Protein AF-A0A6J8D9L7-F1 (afdb_monomer_lite)

pLDDT: mean 70.31, std 19.73, range [33.69, 96.62]

Radius of gyration: 29.44 Å; chains: 1; bounding box: 70×45×78 Å

Sequence (178 aa):
MVKKNAKYHNLCRIKFYNTKLKRAQKRHMSPMPSGSSSEFSYSKTTFSGSLVSEDIDDSIPSPLLQLVKMIEHGPDIKSQLENVSTKSDLALAQLLMFNYHQNTQKVPVQHRHSADRETLFCVYLGLLLFAKTRKRQLINALFQHGLCISYDQVLEISTQLGEAVVERYLNEGVICPP

Organism: Mytilus coruscus (NCBI:txid42192)

Secondary structure (DSSP, 8-state):
---------THHHHHHHHHHHHHHHGGG-PPP--------PPP-----S---SS--GGGS-HHHHHHHHHHHS-S-HHHHHH----HHHHHHHHHHHHH------------SS-TTS--HHHHHHHHHHHHHH--HHHHHHHHHTTSS--HHHHHHHHHHHHHHHHHHHHHHT-PPP-

Structure (mmCIF, N/CA/C/O backbone):
data_AF-A0A6J8D9L7-F1
#
_entry.id   AF-A0A6J8D9L7-F1
#
loop_
_atom_site.group_PDB
_atom_site.id
_atom_site.type_symbol
_atom_site.label_atom_id
_atom_site.label_alt_id
_atom_site.label_comp_id
_atom_site.label_asym_id
_atom_site.label_entity_id
_atom_site.label_seq_id
_atom_site.pdbx_PDB_ins_code
_atom_site.Cartn_x
_atom_site.Cartn_y
_atom_site.Cartn_z
_atom_site.occupancy
_atom_site.B_iso_or_equiv
_atom_site.auth_seq_id
_atom_site.auth_comp_id
_atom_site.auth_asym_id
_atom_site.auth_atom_id
_atom_site.pdbx_PDB_model_num
ATOM 1 N N . MET A 1 1 ? -26.748 18.668 39.607 1.00 34.75 1 MET A N 1
ATOM 2 C CA . MET A 1 1 ? -25.928 19.461 38.659 1.00 34.75 1 MET A CA 1
ATOM 3 C C . MET A 1 1 ? -24.494 18.934 38.687 1.00 34.75 1 MET A C 1
ATOM 5 O O . MET A 1 1 ? -23.769 19.238 39.624 1.00 34.75 1 MET A O 1
ATOM 9 N N . VAL A 1 2 ? -24.094 18.087 37.732 1.00 37.31 2 VAL A N 1
ATOM 10 C CA . VAL A 1 2 ? -22.732 17.514 37.680 1.00 37.31 2 VAL A CA 1
ATOM 11 C C . VAL A 1 2 ? -21.845 18.435 36.836 1.00 37.31 2 VAL A C 1
ATOM 13 O O . VAL A 1 2 ? -22.108 18.628 35.650 1.00 37.31 2 VAL A O 1
ATOM 16 N N . LYS A 1 3 ? -20.820 19.040 37.450 1.00 41.31 3 LYS A N 1
ATOM 17 C CA . LYS A 1 3 ? -19.828 19.887 36.766 1.00 41.31 3 LYS A CA 1
ATOM 18 C C . LYS A 1 3 ? -19.013 19.028 35.787 1.00 41.31 3 LYS A C 1
ATOM 20 O O . LYS A 1 3 ? -18.208 18.205 36.209 1.00 41.31 3 LYS A O 1
ATOM 25 N N . LYS A 1 4 ? -19.229 19.212 34.481 1.00 47.44 4 LYS A N 1
ATOM 26 C CA . LYS A 1 4 ? -18.485 18.535 33.407 1.00 47.44 4 LYS A CA 1
ATOM 27 C C . LYS A 1 4 ? -17.156 19.252 33.149 1.00 47.44 4 LYS A C 1
ATOM 29 O O . LYS A 1 4 ? -17.117 20.203 32.380 1.00 47.44 4 LYS A O 1
ATOM 34 N N . ASN A 1 5 ? -16.072 18.770 33.753 1.00 44.09 5 ASN A N 1
ATOM 35 C CA . ASN A 1 5 ? -14.711 19.144 33.358 1.00 44.09 5 ASN A CA 1
ATOM 36 C C . ASN A 1 5 ? -14.090 17.999 32.544 1.00 44.09 5 ASN A C 1
ATOM 38 O O . ASN A 1 5 ? -13.376 17.163 33.093 1.00 44.09 5 ASN A O 1
ATOM 42 N N . ALA A 1 6 ? -14.379 17.944 31.242 1.00 54.66 6 ALA A N 1
ATOM 43 C CA . ALA A 1 6 ? -13.676 17.041 30.331 1.00 54.66 6 ALA A CA 1
ATOM 44 C C . ALA A 1 6 ? -12.230 17.536 30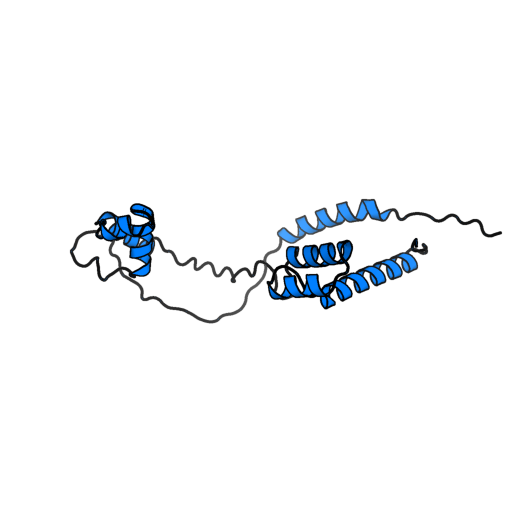.139 1.00 54.66 6 ALA A C 1
ATOM 46 O O . ALA A 1 6 ? -12.011 18.705 29.821 1.00 54.66 6 ALA A O 1
ATOM 47 N N . LYS A 1 7 ? -11.240 16.662 30.362 1.00 54.81 7 LYS A N 1
ATOM 48 C CA . LYS A 1 7 ? -9.808 16.959 30.190 1.00 54.81 7 LYS A CA 1
ATOM 49 C C . LYS A 1 7 ? -9.254 16.195 28.984 1.00 54.81 7 LYS A C 1
ATOM 51 O O . LYS A 1 7 ? -9.481 14.997 28.859 1.00 54.81 7 LYS A O 1
ATOM 56 N N . TYR A 1 8 ? -8.510 16.889 28.121 1.00 50.91 8 TYR A N 1
ATOM 57 C CA . TYR A 1 8 ? -7.813 16.301 26.970 1.00 50.91 8 TYR A CA 1
ATOM 58 C C . TYR A 1 8 ? -6.498 15.624 27.377 1.00 50.91 8 TYR A C 1
ATOM 60 O O . TYR A 1 8 ? -5.874 15.985 28.375 1.00 50.91 8 TYR A O 1
ATOM 68 N N . HIS A 1 9 ? -6.065 14.643 26.583 1.00 49.50 9 HIS A N 1
ATOM 69 C CA . HIS A 1 9 ? -4.982 13.740 26.956 1.00 49.50 9 HIS A CA 1
ATOM 70 C C . HIS A 1 9 ? -3.566 14.265 26.627 1.00 49.50 9 HIS A C 1
ATOM 72 O O . HIS A 1 9 ? -3.227 14.498 25.466 1.00 49.50 9 HIS A O 1
ATOM 78 N N . ASN A 1 10 ? -2.676 14.333 27.627 1.00 53.91 10 ASN A N 1
ATOM 79 C CA . ASN A 1 10 ? -1.291 14.834 27.499 1.00 53.91 10 ASN A CA 1
ATOM 80 C C . ASN A 1 10 ? -0.367 13.985 26.583 1.00 53.91 10 ASN A C 1
ATOM 82 O O . ASN A 1 10 ? 0.662 14.466 26.102 1.00 53.91 10 ASN A O 1
ATOM 86 N N . LEU A 1 11 ? -0.714 12.720 26.303 1.00 52.22 11 LEU A N 1
ATOM 87 C CA . LEU A 1 11 ? 0.117 11.798 25.496 1.00 52.22 11 LEU A CA 1
ATOM 88 C C . LEU A 1 11 ? 0.182 12.106 23.992 1.00 52.22 11 LEU A C 1
ATOM 90 O O . LEU A 1 11 ? 1.058 11.545 23.328 1.00 52.22 11 LEU A O 1
ATOM 94 N N . CYS A 1 12 ? -0.666 12.987 23.447 1.00 55.78 12 CYS A N 1
ATOM 95 C CA . CYS A 1 12 ? -0.596 13.339 22.020 1.00 55.78 12 CYS A CA 1
ATOM 96 C C . CYS A 1 12 ? 0.758 13.971 21.640 1.00 55.78 12 CYS A C 1
ATOM 98 O O . CYS A 1 12 ? 1.227 13.796 20.520 1.00 55.78 12 CYS A O 1
ATOM 100 N N . ARG A 1 13 ? 1.445 14.618 22.592 1.00 47.12 13 ARG A N 1
ATOM 101 C CA . ARG A 1 13 ? 2.770 15.225 22.384 1.00 47.12 13 ARG A CA 1
ATOM 102 C C . ARG A 1 13 ? 3.941 14.290 22.731 1.00 47.12 13 ARG A C 1
ATOM 104 O O . ARG A 1 13 ? 4.985 14.344 22.091 1.00 47.12 13 ARG A O 1
ATOM 111 N N . ILE A 1 14 ? 3.772 13.408 23.719 1.00 51.31 14 ILE A N 1
ATOM 112 C CA . ILE A 1 14 ? 4.864 12.605 24.309 1.00 51.31 14 ILE A CA 1
ATOM 113 C C . ILE A 1 14 ? 5.141 11.312 23.512 1.00 51.31 14 ILE A C 1
ATOM 115 O O . ILE A 1 14 ? 6.295 10.891 23.386 1.00 51.31 14 ILE A O 1
ATOM 119 N N . LYS A 1 15 ? 4.119 10.690 22.899 1.00 52.50 15 LYS A N 1
ATOM 120 C CA . LYS A 1 15 ? 4.289 9.425 22.146 1.00 52.50 15 LYS A CA 1
ATOM 121 C C . LYS A 1 15 ? 5.164 9.563 20.888 1.00 52.50 15 LYS A C 1
ATOM 123 O O . LYS A 1 15 ? 5.866 8.615 20.527 1.00 52.50 15 LYS A O 1
ATOM 128 N N . PHE A 1 16 ? 5.177 10.734 20.247 1.00 51.69 16 PHE A N 1
ATOM 129 C CA . PHE A 1 16 ? 5.998 10.990 19.056 1.00 51.69 16 PHE A CA 1
ATOM 130 C C . PHE A 1 16 ? 7.506 10.982 19.365 1.00 51.69 16 PHE A C 1
ATOM 132 O O . PHE A 1 16 ? 8.304 10.461 18.588 1.00 51.69 16 PHE A O 1
ATOM 139 N N . TYR A 1 17 ? 7.906 11.502 20.528 1.00 46.59 17 TYR A N 1
ATOM 140 C CA . TYR A 1 17 ? 9.320 11.616 20.899 1.00 46.59 17 TYR A CA 1
ATOM 141 C C . TYR A 1 17 ? 9.914 10.260 21.322 1.00 46.59 17 TYR A C 1
ATOM 143 O O . TYR A 1 17 ? 10.984 9.858 20.862 1.00 46.59 17 TYR A O 1
ATOM 151 N N . ASN A 1 18 ? 9.162 9.486 22.111 1.00 55.94 18 ASN A N 1
ATOM 152 C CA . ASN A 1 18 ? 9.608 8.187 22.634 1.00 55.94 18 ASN A CA 1
ATOM 153 C C . ASN A 1 18 ? 9.758 7.111 21.545 1.00 55.94 18 ASN A C 1
ATOM 155 O O . ASN A 1 18 ? 10.603 6.219 21.648 1.00 55.94 18 ASN A O 1
ATOM 159 N N . THR A 1 19 ? 8.961 7.191 20.477 1.00 58.19 19 THR A N 1
ATOM 160 C CA . THR A 1 19 ? 9.031 6.247 19.350 1.00 58.19 19 THR A CA 1
ATOM 161 C C . THR A 1 19 ? 10.253 6.474 18.459 1.00 58.19 19 THR A C 1
ATOM 163 O O . THR A 1 19 ? 10.773 5.506 17.899 1.00 58.19 19 THR A O 1
ATOM 166 N N . LYS A 1 20 ? 10.777 7.706 18.372 1.00 54.59 20 LYS A N 1
ATOM 167 C CA . LYS A 1 20 ? 12.047 7.981 17.678 1.00 54.59 20 LYS A CA 1
ATOM 168 C C . LYS A 1 20 ? 13.252 7.386 18.413 1.00 54.59 20 LYS A C 1
ATOM 170 O O . LYS A 1 20 ? 14.099 6.774 17.768 1.00 54.59 20 LYS A O 1
ATOM 175 N N . LEU A 1 21 ? 13.288 7.491 19.742 1.00 55.28 21 LEU A N 1
ATOM 176 C CA . LEU A 1 21 ? 14.401 6.999 20.566 1.00 55.28 21 LEU A CA 1
ATOM 177 C C . LEU A 1 21 ? 14.532 5.466 20.526 1.00 55.28 21 LEU A C 1
ATOM 179 O O . LEU A 1 21 ? 15.617 4.940 20.278 1.00 55.28 21 LEU A O 1
ATOM 183 N N . LYS A 1 22 ? 13.415 4.733 20.642 1.00 58.97 22 LYS A N 1
ATOM 184 C CA . LYS A 1 22 ? 13.417 3.255 20.601 1.00 58.97 22 LYS A CA 1
ATOM 185 C C . LYS A 1 22 ? 13.871 2.676 19.251 1.00 58.97 22 LYS A C 1
ATOM 187 O O . LYS A 1 22 ? 14.475 1.606 19.203 1.00 58.97 22 LYS A O 1
ATOM 192 N N . ARG A 1 23 ? 13.608 3.377 18.139 1.00 56.66 23 ARG A N 1
ATOM 193 C CA . ARG A 1 23 ? 14.034 2.960 16.786 1.00 56.66 23 ARG A CA 1
ATOM 194 C C . ARG A 1 23 ? 15.531 3.157 16.533 1.00 56.66 23 ARG A C 1
ATOM 196 O O . ARG A 1 23 ? 16.061 2.500 15.641 1.00 56.66 23 ARG A O 1
ATOM 203 N N . ALA A 1 24 ? 16.193 4.044 17.276 1.00 53.66 24 ALA A N 1
ATOM 204 C CA . ALA A 1 24 ? 17.638 4.242 17.187 1.00 53.66 24 ALA A CA 1
ATOM 205 C C . ALA A 1 24 ? 18.400 3.113 17.903 1.00 53.66 24 ALA A C 1
ATOM 207 O O . ALA A 1 24 ? 19.340 2.559 17.344 1.00 53.66 24 ALA A O 1
ATOM 208 N N . GLN A 1 25 ? 17.926 2.693 19.081 1.00 58.69 25 GLN A N 1
ATOM 209 C CA . GLN A 1 25 ? 18.569 1.643 19.884 1.00 58.69 25 GLN A CA 1
ATOM 210 C C . GLN A 1 25 ? 18.530 0.254 19.222 1.00 58.69 25 GLN A C 1
ATOM 212 O O . GLN A 1 25 ? 19.497 -0.496 19.296 1.00 58.69 25 GLN A O 1
ATOM 217 N N . LYS A 1 26 ? 17.447 -0.085 18.509 1.00 55.72 26 LYS A N 1
ATOM 218 C CA . LYS A 1 26 ? 17.277 -1.411 17.883 1.00 55.72 26 LYS A CA 1
ATOM 219 C C . LYS A 1 26 ? 18.192 -1.666 16.669 1.00 55.72 26 LYS A C 1
ATOM 221 O O . LYS A 1 26 ? 18.286 -2.800 16.217 1.00 55.72 26 LYS A O 1
ATOM 226 N N . ARG A 1 27 ? 18.880 -0.644 16.143 1.00 53.28 27 ARG A N 1
ATOM 227 C CA . ARG A 1 27 ? 19.821 -0.789 15.011 1.00 53.28 27 ARG A CA 1
ATOM 228 C C . ARG A 1 27 ? 21.193 -1.349 15.418 1.00 53.28 27 ARG A C 1
ATOM 230 O O . ARG A 1 27 ? 21.996 -1.622 14.539 1.00 53.28 27 ARG A O 1
ATOM 237 N N . HIS A 1 28 ? 21.453 -1.526 16.717 1.00 51.62 28 HIS A N 1
ATOM 238 C CA . HIS A 1 28 ? 22.763 -1.919 17.250 1.00 51.62 28 HIS A CA 1
ATOM 239 C C . HIS A 1 28 ? 22.923 -3.411 17.607 1.00 51.62 28 HIS A C 1
ATOM 241 O O . HIS A 1 28 ? 23.958 -3.770 18.157 1.00 51.62 28 HIS A O 1
ATOM 247 N N . MET A 1 29 ? 21.959 -4.295 17.315 1.00 42.75 29 MET A N 1
ATOM 248 C CA . MET A 1 29 ? 22.082 -5.726 17.657 1.00 42.75 29 MET A CA 1
ATOM 249 C C . MET A 1 29 ? 21.979 -6.633 16.424 1.00 42.75 29 MET A C 1
ATOM 251 O O . MET A 1 29 ? 21.022 -6.533 15.656 1.00 42.75 29 MET A O 1
ATOM 255 N N . SER A 1 30 ? 22.982 -7.499 16.241 1.00 45.31 30 SER A N 1
ATOM 256 C CA . SER A 1 30 ? 23.123 -8.464 15.141 1.00 45.31 30 SER A CA 1
ATOM 257 C C . SER A 1 30 ? 22.382 -9.790 15.412 1.00 45.31 30 SER A C 1
ATOM 259 O O . SER A 1 30 ? 22.266 -10.177 16.577 1.00 45.31 30 SER A O 1
ATOM 261 N N . PRO A 1 31 ? 21.898 -10.522 14.381 1.00 50.47 31 PRO A N 1
ATOM 262 C CA . PRO A 1 31 ? 21.236 -11.816 14.566 1.00 50.47 31 PRO A CA 1
ATOM 263 C C . PRO A 1 31 ? 22.098 -13.046 14.203 1.00 50.47 31 PRO A C 1
ATOM 265 O O . PRO A 1 31 ? 22.991 -12.987 13.360 1.00 50.47 31 PRO A O 1
ATOM 268 N N . MET A 1 32 ? 21.752 -14.158 14.865 1.00 37.22 32 MET A N 1
ATOM 269 C CA . MET A 1 32 ? 22.293 -15.531 14.811 1.00 37.22 32 MET A CA 1
ATOM 270 C C . MET A 1 32 ? 21.771 -16.371 13.612 1.00 37.22 32 MET A C 1
ATOM 272 O O . MET A 1 32 ? 20.809 -15.950 12.967 1.00 37.22 32 MET A O 1
ATOM 276 N N . PRO A 1 33 ? 22.368 -17.552 13.305 1.00 43.59 33 PRO A N 1
ATOM 277 C CA . PRO A 1 33 ? 22.268 -18.199 11.991 1.00 43.59 33 PRO A CA 1
ATOM 278 C C . PRO A 1 33 ? 21.340 -19.430 11.920 1.00 43.59 33 PRO A C 1
ATOM 280 O O . PRO A 1 33 ? 21.142 -20.131 12.908 1.00 43.59 33 PRO A O 1
ATOM 283 N N . SER A 1 34 ? 20.838 -19.720 10.711 1.00 38.25 34 SER A N 1
ATOM 284 C CA . SER A 1 34 ? 20.479 -21.033 10.098 1.00 38.25 34 SER A CA 1
ATOM 285 C C . SER A 1 34 ? 19.416 -20.785 9.006 1.00 38.25 34 SER A C 1
ATOM 287 O O . SER A 1 34 ? 18.710 -19.788 9.074 1.00 38.25 34 SER A O 1
ATOM 289 N N . GLY A 1 35 ? 19.225 -21.558 7.936 1.00 34.28 35 GLY A N 1
ATOM 290 C CA . GLY A 1 35 ? 19.797 -22.798 7.413 1.00 34.28 35 GLY A CA 1
ATOM 291 C C . GLY A 1 35 ? 19.519 -22.860 5.891 1.00 34.28 35 GLY A C 1
ATOM 292 O O . GLY A 1 35 ? 18.899 -21.960 5.329 1.00 34.28 35 GLY A O 1
ATOM 293 N N . SER A 1 36 ? 20.061 -23.876 5.225 1.00 43.22 36 SER A N 1
ATOM 294 C CA . SER A 1 36 ? 20.340 -23.996 3.779 1.00 43.22 36 SER A CA 1
ATOM 295 C C . SER A 1 36 ? 19.213 -24.537 2.884 1.00 43.22 36 SER A C 1
ATOM 297 O O . SER A 1 36 ? 18.440 -25.373 3.342 1.00 43.22 36 SER A O 1
ATOM 299 N N . SER A 1 37 ? 19.238 -24.182 1.584 1.00 33.69 37 SER A N 1
ATOM 300 C CA . SER A 1 37 ? 19.258 -25.072 0.377 1.00 33.69 37 SER A CA 1
ATOM 301 C C . SER A 1 37 ? 19.033 -24.226 -0.901 1.00 33.69 37 SER A C 1
ATOM 303 O O . SER A 1 37 ? 18.163 -23.362 -0.891 1.00 33.69 37 SER A O 1
ATOM 305 N N . SER A 1 38 ? 19.966 -24.187 -1.872 1.00 38.03 38 SER A N 1
ATOM 306 C CA . SER A 1 38 ? 20.173 -25.036 -3.088 1.00 38.03 38 SER A CA 1
ATOM 307 C C . SER A 1 38 ? 19.889 -24.195 -4.358 1.00 38.03 38 SER A C 1
ATOM 309 O O . SER A 1 38 ? 18.742 -23.851 -4.615 1.00 38.03 38 SER A O 1
ATOM 311 N N . GLU A 1 39 ? 20.899 -23.544 -4.949 1.00 35.34 39 GLU A N 1
ATOM 312 C CA . GLU A 1 39 ? 21.739 -23.968 -6.099 1.00 35.34 39 GLU A CA 1
ATOM 313 C C . GLU A 1 39 ? 21.096 -23.785 -7.491 1.00 35.34 39 GLU A C 1
ATOM 315 O O . GLU A 1 39 ? 20.176 -24.498 -7.874 1.00 35.34 39 GLU A O 1
ATOM 320 N N . PHE A 1 40 ? 21.663 -22.859 -8.278 1.00 35.84 40 PHE A N 1
ATOM 321 C CA . PHE A 1 40 ? 21.614 -22.873 -9.743 1.00 35.84 40 PHE A CA 1
ATOM 322 C C . PHE A 1 40 ? 23.042 -22.620 -10.248 1.00 35.84 40 PHE A C 1
ATOM 324 O O . PHE A 1 40 ? 23.612 -21.549 -10.031 1.00 35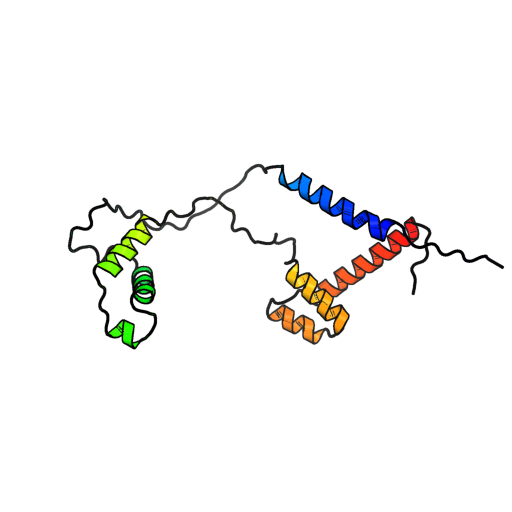.84 40 PHE A O 1
ATOM 331 N N . SER A 1 41 ? 23.647 -23.656 -10.825 1.00 33.78 41 SER A N 1
ATOM 332 C CA . SER A 1 41 ? 25.049 -23.699 -11.242 1.00 33.78 41 SER A CA 1
ATOM 333 C C . SER A 1 41 ? 25.171 -23.288 -12.707 1.00 33.78 41 SER A C 1
ATOM 335 O O . SER A 1 41 ? 24.606 -23.950 -13.575 1.00 33.78 41 SER A O 1
ATOM 337 N N . TYR A 1 42 ? 25.923 -22.223 -12.987 1.00 44.94 42 TYR A N 1
ATOM 338 C CA . TYR A 1 42 ? 26.532 -22.032 -14.303 1.00 44.94 42 TYR A CA 1
ATOM 339 C C . TYR A 1 42 ? 28.001 -22.429 -14.196 1.00 44.94 42 TYR A C 1
ATOM 341 O O . TYR A 1 42 ? 28.712 -22.010 -13.279 1.00 44.94 42 TYR A O 1
ATOM 349 N N . SER A 1 43 ? 28.421 -23.299 -15.110 1.00 45.72 43 SER A N 1
ATOM 350 C CA . SER A 1 43 ? 29.762 -23.866 -15.195 1.00 45.72 43 SER A CA 1
ATOM 351 C C . SER A 1 43 ? 30.835 -22.780 -15.196 1.00 45.72 43 SER A C 1
ATOM 353 O O . SER A 1 43 ? 30.777 -21.810 -15.946 1.00 45.72 43 SER A O 1
ATOM 355 N N . LYS A 1 44 ? 31.827 -22.991 -14.334 1.00 46.72 44 LYS A N 1
ATOM 356 C CA . LYS A 1 44 ? 33.013 -22.166 -14.110 1.00 46.72 44 LYS A CA 1
ATOM 357 C C . LYS A 1 44 ? 33.789 -21.997 -15.426 1.00 46.72 44 LYS A C 1
ATOM 359 O O . LYS A 1 44 ? 34.499 -22.909 -15.836 1.00 46.72 44 LYS A O 1
ATOM 364 N N . THR A 1 45 ? 33.653 -20.857 -16.097 1.00 52.47 45 THR A N 1
ATOM 365 C CA . THR A 1 45 ? 34.455 -20.534 -17.285 1.00 52.47 45 THR A CA 1
ATOM 366 C C . THR A 1 45 ? 35.852 -20.086 -16.855 1.00 52.47 45 THR A C 1
ATOM 368 O O . THR A 1 45 ? 36.004 -19.108 -16.121 1.00 52.47 45 THR A O 1
ATOM 371 N N . THR A 1 46 ? 36.883 -20.804 -17.295 1.00 46.84 46 THR A N 1
ATOM 372 C CA . THR A 1 46 ? 38.298 -20.503 -17.034 1.00 46.84 46 THR A CA 1
ATOM 373 C C . THR A 1 46 ? 38.803 -19.448 -18.021 1.00 46.84 46 THR A C 1
ATOM 375 O O . THR A 1 46 ? 39.399 -19.778 -19.040 1.00 46.84 46 THR A O 1
ATOM 378 N N . PHE A 1 47 ? 38.559 -18.166 -17.741 1.00 51.88 47 PHE A N 1
ATOM 379 C CA . PHE A 1 47 ? 39.203 -17.083 -18.490 1.00 51.88 47 PHE A CA 1
ATOM 380 C C . PHE A 1 47 ? 40.601 -16.820 -17.912 1.00 51.88 47 PHE A C 1
ATOM 382 O O . PHE A 1 47 ? 40.739 -16.437 -16.751 1.00 51.88 47 PHE A O 1
ATOM 389 N N . SER A 1 48 ? 41.643 -17.053 -18.714 1.00 52.09 48 SER A N 1
ATOM 390 C CA . SER A 1 48 ? 43.058 -16.962 -18.316 1.00 52.09 48 SER A CA 1
ATOM 391 C C . SER A 1 48 ? 43.656 -15.552 -18.425 1.00 52.09 48 SER A C 1
ATOM 393 O O . SER A 1 48 ? 44.862 -15.387 -18.256 1.00 52.09 48 SER A O 1
ATOM 395 N N . GLY A 1 49 ? 42.836 -14.527 -18.698 1.00 51.19 49 GLY A N 1
ATOM 396 C CA . GLY A 1 49 ? 43.294 -13.137 -18.799 1.00 51.19 49 GLY A CA 1
ATOM 397 C C . GLY A 1 49 ? 43.973 -12.777 -20.125 1.00 51.19 49 GLY A C 1
ATOM 398 O O . GLY A 1 49 ? 44.537 -11.691 -20.230 1.00 51.19 49 GLY A O 1
ATOM 399 N N . SER A 1 50 ? 43.923 -13.653 -21.136 1.00 56.44 50 SER A N 1
ATOM 400 C CA . SER A 1 50 ? 44.448 -13.377 -22.478 1.00 56.44 50 SER A CA 1
ATOM 401 C C . SER A 1 50 ? 43.315 -13.051 -23.451 1.00 56.44 50 SER A C 1
ATOM 403 O O . SER A 1 50 ? 42.426 -13.870 -23.666 1.00 56.44 50 SER A O 1
ATOM 405 N N . LEU A 1 51 ? 43.369 -11.867 -24.069 1.00 54.47 51 LEU A N 1
ATOM 406 C CA . LEU A 1 51 ? 42.439 -11.411 -25.117 1.00 54.47 51 LEU A CA 1
ATOM 407 C C . LEU A 1 51 ? 42.895 -11.833 -26.526 1.00 54.47 51 LEU A C 1
ATOM 409 O O . LEU A 1 51 ? 42.584 -11.171 -27.515 1.00 54.47 51 LEU A O 1
ATOM 413 N N . VAL A 1 52 ? 43.687 -12.904 -26.621 1.00 55.78 52 VAL A N 1
ATOM 414 C CA . VAL A 1 52 ? 44.235 -13.394 -27.887 1.00 55.78 52 VAL A CA 1
ATOM 415 C C . VAL A 1 52 ? 43.741 -14.810 -28.138 1.00 55.78 52 VAL A C 1
ATOM 417 O O . VAL A 1 52 ? 44.292 -15.768 -27.605 1.00 55.78 52 VAL A O 1
ATOM 420 N N . SER A 1 53 ? 42.687 -14.933 -28.938 1.00 53.62 53 SER A N 1
ATOM 421 C CA . SER A 1 53 ? 42.592 -15.804 -30.122 1.00 53.62 53 SER A CA 1
ATOM 422 C C . SER A 1 53 ? 41.124 -16.051 -30.473 1.00 53.62 53 SER A C 1
ATOM 424 O O . SER A 1 53 ? 40.221 -15.685 -29.730 1.00 53.62 53 SER A O 1
ATOM 426 N N . GLU A 1 54 ? 40.922 -16.600 -31.658 1.00 54.41 54 GLU A N 1
ATOM 427 C CA . GLU A 1 54 ? 39.729 -16.597 -32.507 1.00 54.41 54 GLU A CA 1
ATOM 428 C C . GLU A 1 54 ? 38.502 -17.345 -31.937 1.00 54.41 54 GLU A C 1
ATOM 430 O O . GLU A 1 54 ? 37.447 -17.332 -32.559 1.00 54.41 54 GLU A O 1
ATOM 435 N N . ASP A 1 55 ? 38.596 -17.888 -30.719 1.00 53.53 55 ASP A N 1
ATOM 436 C CA . ASP A 1 55 ? 37.575 -18.718 -30.056 1.00 53.53 55 ASP A CA 1
ATOM 437 C C . ASP A 1 55 ? 36.702 -17.943 -29.039 1.00 53.53 55 ASP A C 1
ATOM 439 O O . ASP A 1 55 ? 36.104 -18.515 -28.123 1.00 53.53 55 ASP A O 1
ATOM 443 N N . ILE A 1 56 ? 36.644 -16.611 -29.146 1.00 57.41 56 ILE A N 1
ATOM 444 C CA . ILE A 1 56 ? 35.892 -15.758 -28.206 1.00 57.41 56 ILE A CA 1
ATOM 445 C C . ILE A 1 56 ? 34.373 -15.917 -28.376 1.00 57.41 56 ILE A C 1
ATOM 447 O O . ILE A 1 56 ? 33.640 -15.853 -27.382 1.00 57.41 56 ILE A O 1
ATOM 451 N N . ASP A 1 57 ? 33.909 -16.165 -29.601 1.00 58.41 57 ASP A N 1
ATOM 452 C CA . ASP A 1 57 ? 32.490 -16.105 -29.967 1.00 58.41 57 ASP A CA 1
ATOM 453 C C . ASP A 1 57 ? 31.629 -17.171 -29.261 1.00 58.41 57 ASP A C 1
ATOM 455 O O . ASP A 1 57 ? 30.491 -16.885 -28.886 1.00 58.41 57 ASP A O 1
ATOM 459 N N . ASP A 1 58 ? 32.189 -18.350 -28.966 1.00 61.91 58 ASP A N 1
ATOM 460 C CA . ASP A 1 58 ? 31.471 -19.452 -28.301 1.00 61.91 58 ASP A CA 1
ATOM 461 C C . ASP A 1 58 ? 31.485 -19.362 -26.763 1.00 61.91 58 ASP A C 1
ATOM 463 O O . ASP A 1 58 ? 30.767 -20.087 -26.069 1.00 61.91 58 ASP A O 1
ATOM 467 N N . SER A 1 59 ? 32.298 -18.465 -26.199 1.00 64.12 59 SER A N 1
ATOM 468 C CA . SER A 1 59 ? 32.530 -18.389 -24.749 1.00 64.12 59 SER A CA 1
ATOM 469 C C . SER A 1 59 ? 31.502 -17.538 -23.989 1.00 64.12 59 SER A C 1
ATOM 471 O O . SER A 1 59 ? 31.482 -17.558 -22.756 1.00 64.12 59 SER A O 1
ATOM 473 N N . ILE A 1 60 ? 30.647 -16.789 -24.698 1.00 71.00 60 ILE A N 1
ATOM 474 C CA . ILE A 1 60 ? 29.795 -15.736 -24.126 1.00 71.00 60 ILE A CA 1
ATOM 475 C C . ILE A 1 60 ? 28.312 -16.063 -24.345 1.00 71.00 60 ILE A C 1
ATOM 477 O O . ILE A 1 60 ? 27.895 -16.323 -25.474 1.00 71.00 60 ILE A O 1
ATOM 481 N N . PRO A 1 61 ? 27.454 -15.966 -23.312 1.00 80.06 61 PRO A N 1
ATOM 482 C CA . PRO A 1 61 ? 26.015 -16.099 -23.498 1.00 80.06 61 PRO A CA 1
ATOM 483 C C . PRO A 1 61 ? 25.464 -15.058 -24.486 1.00 80.06 61 PRO A C 1
ATOM 485 O O . PRO A 1 61 ? 25.596 -13.852 -24.267 1.00 80.06 61 PRO A O 1
ATOM 488 N N . SER A 1 62 ? 24.756 -15.523 -25.520 1.00 79.44 62 SER A N 1
ATOM 489 C CA . SER A 1 62 ? 24.102 -14.669 -26.528 1.00 79.44 62 SER A CA 1
ATOM 490 C C . SER A 1 62 ? 23.281 -13.501 -25.935 1.00 79.44 62 SER A C 1
ATOM 492 O O . SER A 1 62 ? 23.420 -12.381 -26.433 1.00 79.44 62 SER A O 1
ATOM 494 N N . PRO A 1 63 ? 22.514 -13.666 -24.831 1.00 85.94 63 PRO A N 1
ATOM 495 C CA . PRO A 1 63 ? 21.784 -12.550 -24.221 1.00 85.94 63 PRO A CA 1
ATOM 496 C C . PRO A 1 63 ? 22.685 -11.441 -23.665 1.00 85.94 63 PRO A C 1
ATOM 498 O O . PRO A 1 63 ? 22.319 -10.268 -23.720 1.00 85.94 63 PRO A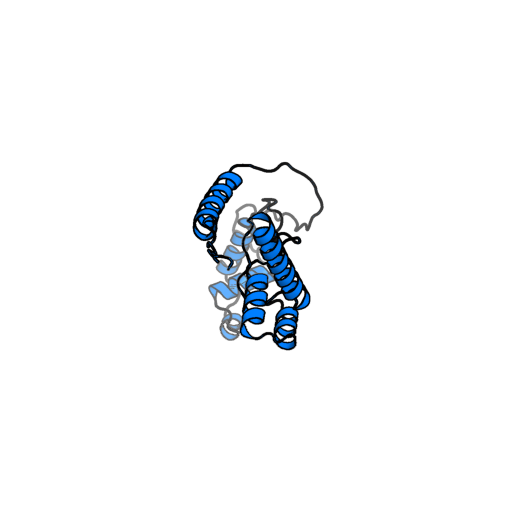 O 1
ATOM 501 N N . LEU A 1 64 ? 23.856 -11.797 -23.128 1.00 85.25 64 LEU A N 1
ATOM 502 C CA . LEU A 1 64 ? 24.807 -10.829 -22.580 1.00 85.25 64 LEU A CA 1
ATOM 503 C C . LEU A 1 64 ? 25.463 -10.027 -23.705 1.00 85.25 64 LEU A C 1
ATOM 505 O O . LEU A 1 64 ? 25.558 -8.807 -23.609 1.00 85.25 64 LEU A O 1
ATOM 509 N N . LEU A 1 65 ? 25.851 -10.702 -24.789 1.00 86.06 65 LEU A N 1
ATOM 510 C CA . LEU A 1 65 ? 26.400 -10.039 -25.969 1.00 86.06 65 LEU A CA 1
ATOM 511 C C . LEU A 1 65 ? 25.380 -9.075 -26.587 1.00 86.06 65 LEU A C 1
ATOM 513 O O . LEU A 1 65 ? 25.702 -7.928 -26.887 1.00 86.06 65 LEU A O 1
ATOM 517 N N . GLN A 1 66 ? 24.129 -9.515 -26.711 1.00 86.69 66 GLN A N 1
ATOM 518 C CA . GLN A 1 66 ? 23.047 -8.686 -27.228 1.00 86.69 66 GLN A CA 1
ATOM 519 C C . GLN A 1 66 ? 22.793 -7.450 -26.354 1.00 86.69 66 GLN A C 1
ATOM 521 O O . GLN A 1 66 ? 22.553 -6.360 -26.869 1.00 86.69 66 GLN A O 1
ATOM 526 N N . LEU A 1 67 ? 22.876 -7.598 -25.030 1.00 89.06 67 LEU A N 1
ATOM 527 C CA . LEU A 1 67 ? 22.763 -6.480 -24.098 1.00 89.06 67 LEU A CA 1
ATOM 528 C C . LEU A 1 67 ? 23.881 -5.452 -24.299 1.00 89.06 67 LEU A C 1
ATOM 530 O O . LEU A 1 67 ? 23.594 -4.261 -24.373 1.00 89.06 67 LEU A O 1
ATOM 534 N N . VAL A 1 68 ? 25.134 -5.901 -24.401 1.00 90.00 68 VAL A N 1
ATOM 535 C CA . VAL A 1 68 ? 26.284 -5.008 -24.615 1.00 90.00 68 VAL A CA 1
ATOM 536 C C . VAL A 1 68 ? 26.144 -4.250 -25.932 1.00 90.00 68 VAL A C 1
ATOM 538 O O . VAL A 1 68 ? 26.257 -3.026 -25.936 1.00 90.00 68 VAL A O 1
ATOM 541 N N . LYS A 1 69 ? 25.752 -4.939 -27.009 1.00 87.50 69 LYS A N 1
ATOM 542 C CA . LYS A 1 69 ? 25.480 -4.306 -28.305 1.00 87.50 69 LYS A CA 1
ATOM 543 C C . LYS A 1 69 ? 24.430 -3.211 -28.220 1.00 87.50 69 LYS A C 1
ATOM 545 O O . LYS A 1 69 ? 24.619 -2.133 -28.770 1.00 87.50 69 LYS A O 1
ATOM 550 N N . MET A 1 70 ? 23.328 -3.472 -27.518 1.00 89.38 70 MET A N 1
ATOM 551 C CA . MET A 1 70 ? 22.269 -2.478 -27.334 1.00 89.38 70 MET A CA 1
ATOM 552 C C . MET A 1 70 ? 22.733 -1.264 -26.522 1.00 89.38 70 MET A C 1
ATOM 554 O O . MET A 1 70 ? 22.175 -0.181 -26.687 1.00 89.38 70 MET A O 1
ATOM 558 N N . ILE A 1 71 ? 23.725 -1.428 -25.645 1.00 89.88 71 ILE A N 1
ATOM 559 C CA . ILE A 1 71 ? 24.299 -0.334 -24.855 1.00 89.88 71 ILE A CA 1
ATOM 560 C C . ILE A 1 71 ? 25.278 0.492 -25.699 1.00 89.88 71 ILE A C 1
ATOM 562 O O . ILE A 1 71 ? 25.221 1.718 -25.646 1.00 89.88 71 ILE A O 1
ATOM 566 N N . GLU A 1 72 ? 26.152 -0.157 -26.471 1.00 86.88 72 GLU A N 1
ATOM 567 C CA . GLU A 1 72 ? 27.189 0.513 -27.272 1.00 86.88 72 GLU A CA 1
ATOM 568 C C . GLU A 1 72 ? 26.611 1.158 -28.542 1.00 86.88 72 GLU A C 1
ATOM 570 O O . GLU A 1 72 ? 26.910 2.310 -28.851 1.00 86.88 72 GLU A O 1
ATOM 575 N N . HIS A 1 73 ? 25.718 0.450 -29.235 1.00 86.81 73 HIS A N 1
ATOM 576 C CA . HIS A 1 73 ? 25.187 0.834 -30.547 1.00 86.81 73 HIS A CA 1
ATOM 577 C C . HIS A 1 73 ? 23.717 1.290 -30.505 1.00 86.81 73 HIS A C 1
ATOM 579 O O . HIS A 1 73 ? 23.157 1.720 -31.516 1.00 86.81 73 HIS A O 1
ATOM 585 N N . GLY A 1 74 ? 23.074 1.213 -29.337 1.00 83.25 74 GLY A N 1
ATOM 586 C CA . GLY A 1 74 ? 21.677 1.590 -29.134 1.00 83.25 74 GLY A CA 1
ATOM 587 C C . GLY A 1 74 ? 20.671 0.461 -29.424 1.00 83.25 74 GLY A C 1
ATOM 588 O O . GLY A 1 74 ? 20.976 -0.499 -30.133 1.00 83.25 74 GLY A O 1
ATOM 589 N N . PRO A 1 75 ? 19.437 0.561 -28.894 1.00 85.44 75 PRO A N 1
ATOM 590 C CA . PRO A 1 75 ? 18.426 -0.492 -29.004 1.00 85.44 75 PRO A CA 1
ATOM 591 C C . PRO A 1 75 ? 17.608 -0.454 -30.309 1.00 85.44 75 PRO A C 1
ATOM 593 O O . PRO A 1 75 ? 16.703 -1.272 -30.459 1.00 85.44 75 PRO A O 1
ATOM 596 N N . ASP A 1 76 ? 17.871 0.482 -31.227 1.00 85.50 76 ASP A N 1
ATOM 597 C CA . ASP A 1 76 ? 17.083 0.626 -32.456 1.00 85.50 76 ASP A CA 1
ATOM 598 C C . ASP A 1 76 ? 17.318 -0.531 -33.441 1.00 85.50 76 ASP A C 1
ATOM 600 O O . ASP A 1 76 ? 18.402 -1.102 -33.537 1.00 85.50 76 ASP A O 1
ATOM 604 N N . ILE A 1 77 ? 16.286 -0.875 -34.211 1.00 76.75 77 ILE A N 1
ATOM 605 C CA . ILE A 1 77 ? 16.342 -2.006 -35.149 1.00 76.75 77 ILE A CA 1
ATOM 606 C C . ILE A 1 77 ? 17.348 -1.727 -36.274 1.00 76.75 77 ILE A C 1
ATOM 608 O O . ILE A 1 77 ? 18.038 -2.643 -36.719 1.00 76.75 77 ILE A O 1
ATOM 612 N N . LYS A 1 78 ? 17.466 -0.469 -36.722 1.00 77.31 78 LYS A N 1
ATOM 613 C CA . LYS A 1 78 ? 18.412 -0.100 -37.785 1.00 77.31 78 LYS A CA 1
ATOM 614 C C . LYS A 1 78 ? 19.847 -0.160 -37.281 1.00 77.31 78 LYS A C 1
ATOM 616 O O . LYS A 1 78 ? 20.694 -0.757 -37.937 1.00 77.31 78 LYS A O 1
ATOM 621 N N . SER A 1 79 ? 20.094 0.364 -36.078 1.00 71.44 79 SER A N 1
ATOM 622 C CA . SER A 1 79 ? 21.430 0.347 -35.479 1.00 71.44 79 SER A CA 1
ATOM 623 C C . SER A 1 79 ? 21.919 -1.069 -35.168 1.00 71.44 79 SER A C 1
ATOM 625 O O . SER A 1 79 ? 23.115 -1.320 -35.226 1.00 71.44 79 SER A O 1
ATOM 627 N N . GLN A 1 80 ? 21.029 -2.023 -34.898 1.00 73.12 80 GLN A N 1
ATOM 628 C CA . GLN A 1 80 ? 21.423 -3.419 -34.679 1.00 73.12 80 GLN A CA 1
ATOM 629 C C . GLN A 1 80 ? 21.643 -4.227 -35.960 1.00 73.12 80 GLN A C 1
ATOM 631 O O . GLN A 1 80 ? 22.387 -5.204 -35.938 1.00 73.12 80 GLN A O 1
ATOM 636 N N . LEU A 1 81 ? 20.996 -3.845 -37.063 1.00 73.69 81 LEU A N 1
ATOM 637 C CA . LEU A 1 81 ? 21.182 -4.502 -38.357 1.00 73.69 81 LEU A CA 1
ATOM 638 C C . LEU A 1 81 ? 22.480 -4.046 -39.038 1.00 73.69 81 LEU A C 1
ATOM 640 O O . LEU A 1 81 ? 23.119 -4.829 -39.736 1.00 73.69 81 LEU A O 1
ATOM 644 N N . GLU A 1 82 ? 22.857 -2.783 -38.832 1.00 72.69 82 GLU A N 1
ATOM 645 C CA . GLU A 1 82 ? 24.050 -2.174 -39.431 1.00 72.69 82 GLU A CA 1
ATOM 646 C C . GLU A 1 82 ? 25.341 -2.504 -38.662 1.00 72.69 82 GLU A C 1
ATOM 648 O O . GLU A 1 82 ? 26.412 -2.563 -39.266 1.00 72.69 82 GLU A O 1
ATOM 653 N N . ASN A 1 83 ? 25.253 -2.774 -37.353 1.00 67.44 83 ASN A N 1
ATOM 654 C CA . ASN A 1 83 ? 26.419 -3.022 -36.504 1.00 67.44 83 ASN A CA 1
ATOM 655 C C . ASN A 1 83 ? 26.615 -4.522 -36.218 1.00 67.44 83 ASN A C 1
ATOM 657 O O . ASN A 1 83 ? 25.919 -5.137 -35.406 1.00 67.44 83 ASN A O 1
ATOM 661 N N . VAL A 1 84 ? 27.605 -5.117 -36.887 1.00 71.38 84 VAL A N 1
ATOM 662 C CA . VAL A 1 84 ? 28.121 -6.463 -36.574 1.00 71.38 84 VAL A CA 1
ATOM 663 C C . VAL A 1 84 ? 28.884 -6.415 -35.246 1.00 71.38 84 VAL A C 1
ATOM 665 O O . VAL A 1 84 ? 29.471 -5.383 -34.936 1.00 71.38 84 VAL A O 1
ATOM 668 N N . SER A 1 85 ? 28.894 -7.519 -34.476 1.00 69.88 85 SER A N 1
ATOM 669 C CA . SER A 1 85 ? 29.647 -7.611 -33.212 1.00 69.88 85 SER A CA 1
ATOM 670 C C . SER A 1 85 ? 31.070 -7.101 -33.405 1.00 69.88 85 SER A C 1
ATOM 672 O O . SER A 1 85 ? 31.853 -7.696 -34.151 1.00 69.88 85 SER A O 1
ATOM 674 N N . THR A 1 86 ? 31.412 -6.010 -32.738 1.00 81.12 86 THR A N 1
ATOM 675 C CA . THR A 1 86 ? 32.772 -5.493 -32.761 1.00 81.12 86 THR A CA 1
ATOM 676 C C . THR A 1 86 ? 33.622 -6.261 -31.752 1.00 81.12 86 THR A C 1
ATOM 678 O O . THR A 1 86 ? 33.136 -6.907 -30.819 1.00 81.12 86 THR A O 1
ATOM 681 N N . LYS A 1 87 ? 34.947 -6.176 -31.904 1.00 80.31 87 LYS A N 1
ATOM 682 C CA . LYS A 1 87 ? 35.867 -6.713 -30.892 1.00 80.31 87 LYS A CA 1
ATOM 683 C C . LYS A 1 87 ? 35.686 -6.021 -29.530 1.00 80.31 87 LYS A C 1
ATOM 685 O O . LYS A 1 87 ? 36.002 -6.637 -28.515 1.00 80.31 87 LYS A O 1
ATOM 690 N N . SER A 1 88 ? 35.176 -4.780 -29.496 1.00 82.19 88 SER A N 1
ATOM 691 C CA . SER A 1 88 ? 34.830 -4.086 -28.248 1.00 82.19 88 SER A CA 1
ATOM 692 C C . SER A 1 88 ? 33.617 -4.714 -27.568 1.00 82.19 88 SER A C 1
ATOM 694 O O . SER A 1 88 ? 33.719 -4.999 -26.376 1.00 82.19 88 SER A O 1
ATOM 696 N N . ASP A 1 89 ? 32.548 -5.039 -28.305 1.00 85.62 89 ASP A N 1
ATOM 697 C CA . ASP A 1 89 ? 31.362 -5.710 -27.748 1.00 85.62 89 ASP A CA 1
ATOM 698 C C . ASP A 1 89 ? 31.741 -7.019 -27.036 1.00 85.62 89 ASP A C 1
ATOM 700 O O . ASP A 1 89 ? 31.321 -7.293 -25.908 1.00 85.62 89 ASP A O 1
ATOM 704 N N . LEU A 1 90 ? 32.577 -7.828 -27.697 1.00 81.81 90 LEU A N 1
ATOM 705 C CA . LEU A 1 90 ? 33.043 -9.111 -27.175 1.00 81.81 90 LEU A CA 1
ATOM 706 C C . LEU A 1 90 ? 33.926 -8.922 -25.938 1.00 81.81 90 LEU A C 1
ATOM 708 O O . LEU A 1 90 ? 33.688 -9.559 -24.912 1.00 81.81 90 LEU A O 1
ATOM 712 N N . ALA A 1 91 ? 34.900 -8.010 -25.998 1.00 83.56 91 ALA A N 1
ATOM 713 C CA . ALA A 1 91 ? 35.779 -7.725 -24.867 1.00 83.56 91 ALA A CA 1
ATOM 714 C C . ALA A 1 91 ? 35.001 -7.187 -23.654 1.00 83.56 91 ALA A C 1
ATOM 716 O O . ALA A 1 91 ? 35.283 -7.577 -22.521 1.00 83.56 91 ALA A O 1
ATOM 717 N N . LEU A 1 92 ? 33.995 -6.334 -23.874 1.00 85.06 92 LEU A N 1
ATOM 718 C CA . LEU A 1 92 ? 33.123 -5.815 -22.820 1.00 85.06 92 LEU A CA 1
ATOM 719 C C . LEU A 1 92 ? 32.247 -6.913 -22.216 1.00 85.06 92 LEU A C 1
ATOM 721 O O . LEU A 1 92 ? 32.154 -7.006 -20.992 1.00 85.06 92 LEU A O 1
ATOM 725 N N . ALA A 1 93 ? 31.642 -7.772 -23.036 1.00 84.75 93 ALA A N 1
ATOM 726 C CA . ALA A 1 93 ? 30.835 -8.885 -22.548 1.00 84.75 93 ALA A CA 1
ATOM 727 C C . ALA A 1 93 ? 31.678 -9.894 -21.747 1.00 84.75 93 ALA A C 1
ATOM 729 O O . ALA A 1 93 ? 31.264 -10.322 -20.667 1.00 84.75 93 ALA A O 1
ATOM 730 N N . GLN A 1 94 ? 32.891 -10.209 -22.210 1.00 78.81 94 GLN A N 1
ATOM 731 C CA . GLN A 1 94 ? 33.838 -11.038 -21.461 1.00 78.81 94 GLN A CA 1
ATOM 732 C C . GLN A 1 94 ? 34.269 -10.379 -20.154 1.00 78.81 94 GLN A C 1
ATOM 734 O O . GLN A 1 94 ? 34.284 -11.037 -19.116 1.00 78.81 94 GLN A O 1
ATOM 739 N N . LEU A 1 95 ? 34.582 -9.082 -20.176 1.00 82.94 95 LEU A N 1
ATOM 740 C CA . LEU A 1 95 ? 34.979 -8.341 -18.984 1.00 82.94 95 LEU A CA 1
ATOM 741 C C . LEU A 1 95 ? 33.843 -8.280 -17.959 1.00 82.94 95 LEU A C 1
ATOM 743 O O . LEU A 1 95 ? 34.094 -8.427 -16.766 1.00 82.94 95 LEU A O 1
ATOM 747 N N . LEU A 1 96 ? 32.598 -8.107 -18.407 1.00 83.81 96 LEU A N 1
ATOM 748 C CA . LEU A 1 96 ? 31.416 -8.167 -17.551 1.00 83.81 96 LEU A CA 1
ATOM 749 C C . LEU A 1 96 ? 31.225 -9.558 -16.959 1.00 83.81 96 LEU A C 1
ATOM 751 O O . LEU A 1 96 ? 30.969 -9.658 -15.768 1.00 83.81 96 LEU A O 1
ATOM 755 N N . MET A 1 97 ? 31.386 -10.619 -17.749 1.00 78.31 97 MET A N 1
ATOM 756 C CA . MET A 1 97 ? 31.293 -12.000 -17.271 1.00 78.31 97 MET A CA 1
ATOM 757 C C . MET A 1 97 ? 32.421 -12.354 -16.289 1.00 78.31 97 MET A C 1
ATOM 759 O O . MET A 1 97 ? 32.183 -13.041 -15.301 1.00 78.31 97 MET A O 1
ATOM 763 N N . PHE A 1 98 ? 33.634 -11.851 -16.519 1.00 75.00 98 PHE A N 1
ATOM 764 C CA . PHE A 1 98 ? 34.783 -12.040 -15.633 1.00 75.00 98 PHE A CA 1
ATOM 765 C C . PHE A 1 98 ? 34.637 -11.256 -14.323 1.00 75.00 98 PHE A C 1
AT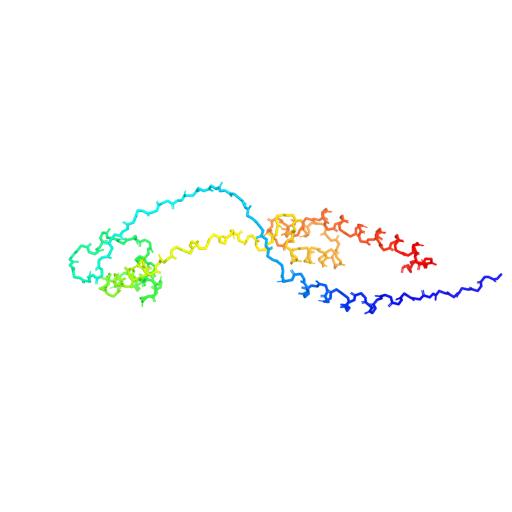OM 767 O O . PHE A 1 98 ? 34.867 -11.791 -13.240 1.00 75.00 98 PHE A O 1
ATOM 774 N N . ASN A 1 99 ? 34.207 -9.995 -14.414 1.00 79.25 99 ASN A N 1
ATOM 775 C CA . ASN A 1 99 ? 33.939 -9.142 -13.256 1.00 79.25 99 ASN A CA 1
ATOM 776 C C . ASN A 1 99 ? 32.601 -9.457 -12.585 1.00 79.25 99 ASN A C 1
ATOM 778 O O . ASN A 1 99 ? 32.302 -8.894 -11.528 1.00 79.25 99 ASN A O 1
ATOM 782 N N . TYR A 1 100 ? 31.798 -10.346 -13.172 1.00 74.00 100 TYR A N 1
ATOM 783 C CA . TYR A 1 100 ? 30.593 -10.868 -12.558 1.00 74.00 100 TYR A CA 1
ATOM 784 C C . TYR A 1 100 ? 30.987 -11.776 -11.399 1.00 74.00 100 TYR A C 1
ATOM 786 O O . TYR A 1 100 ? 30.986 -13.005 -11.453 1.00 74.00 100 TYR A O 1
ATOM 794 N N . HIS A 1 101 ? 31.306 -11.139 -10.287 1.00 61.16 101 HIS A N 1
ATOM 795 C CA . HIS A 1 101 ? 31.256 -11.787 -9.006 1.00 61.16 101 HIS A CA 1
ATOM 796 C C . HIS A 1 101 ? 29.770 -11.992 -8.711 1.00 61.16 101 HIS A C 1
ATOM 798 O O . HIS A 1 101 ? 29.055 -11.027 -8.422 1.00 61.16 101 HIS A O 1
ATOM 804 N N . GLN A 1 102 ? 29.286 -13.240 -8.781 1.00 54.94 102 GLN A N 1
ATOM 805 C CA . GLN A 1 102 ? 28.023 -13.587 -8.128 1.00 54.94 102 GLN A CA 1
ATOM 806 C C . GLN A 1 102 ? 28.111 -12.989 -6.736 1.00 54.94 102 GLN A C 1
ATOM 808 O O . GLN A 1 102 ? 29.051 -13.296 -6.006 1.00 54.94 102 GLN A O 1
ATOM 813 N N . ASN A 1 103 ? 27.213 -12.076 -6.382 1.00 47.72 103 ASN A N 1
ATOM 814 C CA . ASN A 1 103 ? 27.193 -11.533 -5.040 1.00 47.72 103 ASN A CA 1
ATOM 815 C C . ASN A 1 103 ? 26.762 -12.679 -4.114 1.00 47.72 103 ASN A C 1
ATOM 817 O O . ASN A 1 103 ? 25.599 -12.819 -3.767 1.00 47.72 103 ASN A O 1
ATOM 821 N N . THR A 1 104 ? 27.715 -13.540 -3.762 1.00 45.88 104 THR A N 1
ATOM 822 C CA . THR A 1 104 ? 27.614 -14.624 -2.791 1.00 45.88 104 THR A CA 1
ATOM 823 C C . THR A 1 104 ? 27.651 -14.064 -1.380 1.00 45.88 104 THR A C 1
ATOM 825 O O . THR A 1 104 ? 27.790 -14.806 -0.407 1.00 45.88 104 THR A O 1
ATOM 828 N N . GLN A 1 105 ? 27.414 -12.759 -1.221 1.00 45.59 105 GLN A N 1
ATOM 829 C CA . GLN A 1 105 ? 26.626 -12.370 -0.082 1.00 45.59 105 GLN A CA 1
ATOM 830 C C . GLN A 1 105 ? 25.293 -13.094 -0.209 1.00 45.59 105 GLN A C 1
ATOM 832 O O . GLN A 1 105 ? 24.417 -12.728 -0.988 1.00 45.59 105 GLN A O 1
ATOM 837 N N . LYS A 1 106 ? 25.161 -14.133 0.614 1.00 45.47 106 LYS A N 1
ATOM 838 C CA . LYS A 1 106 ? 23.904 -14.679 1.113 1.00 45.47 106 LYS A CA 1
ATOM 839 C C . LYS A 1 106 ? 23.127 -13.571 1.835 1.00 45.47 106 LYS A C 1
ATOM 841 O O . LYS A 1 106 ? 22.758 -13.720 2.995 1.00 45.47 106 LYS A O 1
ATOM 846 N N . VAL A 1 107 ? 22.920 -12.421 1.198 1.00 49.66 107 VAL A N 1
ATOM 847 C CA . VAL A 1 107 ? 21.833 -11.548 1.576 1.00 49.66 107 VAL A CA 1
ATOM 848 C C . VAL A 1 107 ? 20.636 -12.434 1.265 1.00 49.66 107 VAL A C 1
ATOM 850 O O . VAL A 1 107 ? 20.471 -12.809 0.098 1.00 49.66 107 VAL A O 1
ATOM 853 N N . PRO A 1 108 ? 19.850 -12.863 2.272 1.00 44.78 108 PRO A N 1
ATOM 854 C CA . PRO A 1 108 ? 18.557 -13.446 1.954 1.00 44.78 108 PRO A CA 1
ATOM 855 C C . PRO A 1 108 ? 17.930 -12.463 0.981 1.00 44.78 108 PRO A C 1
ATOM 857 O O . PRO A 1 108 ? 18.137 -11.261 1.178 1.00 44.78 108 PRO A O 1
ATOM 860 N N . VAL A 1 109 ? 17.250 -12.931 -0.072 1.00 49.66 109 VAL A N 1
ATOM 861 C CA . VAL A 1 109 ? 16.369 -12.054 -0.848 1.00 49.66 109 VAL A CA 1
ATOM 862 C C . VAL A 1 109 ? 15.680 -11.205 0.198 1.00 49.66 109 VAL A C 1
ATOM 864 O O . VAL A 1 109 ? 14.915 -11.729 1.011 1.00 49.66 109 VAL A O 1
ATOM 867 N N . GLN A 1 110 ? 16.087 -9.937 0.302 1.00 49.00 110 GLN A N 1
ATOM 868 C CA . GLN A 1 110 ? 15.464 -9.033 1.229 1.00 49.00 110 GLN A CA 1
ATOM 869 C C . GLN A 1 110 ? 14.149 -8.848 0.520 1.00 49.00 110 GLN A C 1
ATOM 871 O O . GLN A 1 110 ? 14.005 -7.989 -0.349 1.00 49.00 110 GLN A O 1
ATOM 876 N N . HIS A 1 111 ? 13.192 -9.712 0.847 1.00 44.81 111 HIS A N 1
ATOM 877 C CA . HIS A 1 111 ? 11.823 -9.312 0.799 1.00 44.81 111 HIS A CA 1
ATOM 878 C C . HIS A 1 111 ? 11.869 -8.013 1.595 1.00 44.81 111 HIS A C 1
ATOM 880 O O . HIS A 1 111 ? 12.204 -7.997 2.783 1.00 44.81 111 HIS A O 1
ATOM 886 N N . ARG A 1 112 ? 11.748 -6.883 0.885 1.00 50.03 112 ARG A N 1
ATOM 887 C CA . ARG A 1 112 ? 11.932 -5.546 1.475 1.00 50.03 112 ARG A CA 1
ATOM 888 C C . ARG A 1 112 ? 10.915 -5.305 2.604 1.00 50.03 112 ARG A C 1
ATOM 890 O O . ARG A 1 112 ? 10.977 -4.298 3.306 1.00 50.03 112 ARG A O 1
ATOM 897 N N . HIS A 1 113 ? 10.015 -6.266 2.790 1.00 53.09 113 HIS A N 1
ATOM 898 C CA . HIS A 1 113 ? 8.965 -6.403 3.769 1.00 53.09 113 HIS A CA 1
ATOM 899 C C . HIS A 1 113 ? 9.041 -7.843 4.299 1.00 53.09 113 HIS A C 1
ATOM 901 O O . HIS A 1 113 ? 9.373 -8.751 3.551 1.00 53.09 113 HIS A O 1
ATOM 907 N N . SER A 1 114 ? 8.801 -8.086 5.582 1.00 55.88 114 SER A N 1
ATOM 908 C CA . SER A 1 114 ? 8.554 -9.459 6.047 1.00 55.88 114 SER A CA 1
ATOM 909 C C . SER A 1 114 ? 7.219 -9.935 5.470 1.00 55.88 114 SER A C 1
ATOM 911 O O . SER A 1 114 ? 6.311 -9.119 5.390 1.00 55.88 114 SER A O 1
ATOM 913 N N . ALA A 1 115 ? 7.056 -11.218 5.135 1.00 47.38 115 ALA A N 1
ATOM 914 C CA . ALA A 1 115 ? 5.754 -11.755 4.706 1.00 47.38 115 ALA A CA 1
ATOM 915 C C . ALA A 1 115 ? 4.640 -11.484 5.745 1.00 47.38 115 ALA A C 1
ATOM 917 O O . ALA A 1 115 ? 3.510 -11.190 5.378 1.00 47.38 115 ALA A O 1
ATOM 918 N N . ASP A 1 116 ? 5.002 -11.441 7.032 1.00 55.22 116 ASP A N 1
ATOM 919 C CA . ASP A 1 116 ? 4.105 -11.096 8.148 1.00 55.22 116 ASP A CA 1
ATOM 920 C C . ASP A 1 116 ? 3.798 -9.590 8.275 1.00 55.22 116 ASP A C 1
ATOM 922 O O . ASP A 1 116 ? 3.124 -9.160 9.212 1.00 55.22 116 ASP A O 1
ATOM 926 N N . ARG A 1 117 ? 4.362 -8.740 7.407 1.00 58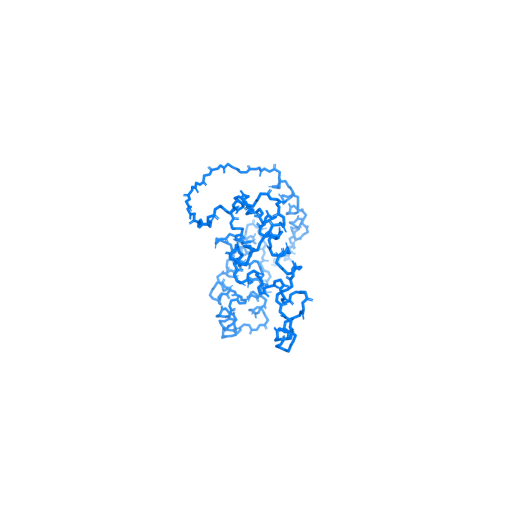.38 117 ARG A N 1
ATOM 927 C CA . ARG A 1 117 ? 4.118 -7.292 7.413 1.00 58.38 117 ARG A CA 1
ATOM 928 C C . ARG A 1 117 ? 3.829 -6.834 6.004 1.00 58.38 117 ARG A C 1
ATOM 930 O O . ARG A 1 117 ? 4.736 -6.698 5.186 1.00 58.38 117 ARG A O 1
ATOM 937 N N . GLU A 1 118 ? 2.570 -6.513 5.767 1.00 60.00 118 GLU A N 1
ATOM 938 C CA . GLU A 1 118 ? 2.159 -5.822 4.557 1.00 60.00 118 GLU A CA 1
ATOM 939 C C . GLU A 1 118 ? 3.040 -4.588 4.311 1.00 60.00 118 GLU A C 1
ATOM 941 O O . GLU A 1 118 ? 3.484 -3.894 5.237 1.00 60.00 118 GLU A O 1
ATOM 946 N N . THR A 1 119 ? 3.319 -4.321 3.037 1.00 65.06 119 THR A N 1
ATOM 947 C CA . THR A 1 119 ? 4.024 -3.122 2.585 1.00 65.06 119 THR A CA 1
ATOM 948 C C . THR A 1 119 ? 3.378 -1.884 3.203 1.00 65.06 119 THR A C 1
ATOM 950 O O . THR A 1 119 ? 2.213 -1.578 2.953 1.00 65.06 119 THR A O 1
ATOM 953 N N . LEU A 1 120 ? 4.160 -1.118 3.976 1.00 79.62 120 LEU A N 1
ATOM 954 C CA . LEU A 1 120 ? 3.682 0.092 4.664 1.00 79.62 120 LEU A CA 1
ATOM 955 C C . LEU A 1 120 ? 2.958 1.067 3.717 1.00 79.62 120 LEU A C 1
ATOM 957 O O . LEU A 1 120 ? 2.036 1.763 4.133 1.00 79.62 120 LEU A O 1
ATOM 961 N N . PHE A 1 121 ? 3.362 1.100 2.443 1.00 87.00 121 PHE A N 1
ATOM 962 C CA . PHE A 1 121 ? 2.727 1.912 1.410 1.00 87.00 121 PHE A CA 1
ATOM 963 C C . PHE A 1 121 ? 1.326 1.414 1.027 1.00 87.00 121 PHE A C 1
ATOM 965 O O . PHE A 1 121 ? 0.396 2.215 0.993 1.00 87.00 121 PHE A O 1
ATOM 972 N N . CYS A 1 122 ? 1.147 0.111 0.795 1.00 90.31 122 CYS A N 1
ATOM 973 C CA . CYS A 1 122 ? -0.139 -0.459 0.385 1.00 90.31 122 CYS A CA 1
ATOM 974 C C . CYS A 1 122 ? -1.188 -0.355 1.502 1.00 90.31 122 CYS A C 1
ATOM 976 O O . CYS A 1 122 ? -2.351 -0.060 1.218 1.00 90.31 122 CYS A O 1
ATOM 978 N N . VAL A 1 123 ? -0.767 -0.517 2.764 1.00 91.88 123 VAL A N 1
ATOM 979 C CA . VAL A 1 123 ? -1.614 -0.304 3.953 1.00 91.88 123 VAL A CA 1
ATOM 980 C C . VAL A 1 123 ? -2.045 1.157 4.056 1.00 91.88 123 VAL A C 1
ATOM 982 O O . VAL A 1 123 ? -3.232 1.453 4.192 1.00 91.88 123 VAL A O 1
ATOM 985 N N . TYR A 1 124 ? -1.089 2.087 3.951 1.00 92.88 124 TYR A N 1
ATOM 986 C CA . TYR A 1 124 ? -1.380 3.520 3.982 1.00 92.88 124 TYR A CA 1
ATOM 987 C C . TYR A 1 124 ? -2.336 3.926 2.859 1.00 92.88 124 TYR A C 1
ATOM 989 O O . TYR A 1 124 ? -3.308 4.636 3.114 1.00 92.88 124 TYR A O 1
ATOM 997 N N . LEU A 1 125 ? -2.090 3.454 1.635 1.00 94.81 125 LEU A N 1
ATOM 998 C CA . LEU A 1 125 ? -2.921 3.769 0.481 1.00 94.81 125 LEU A CA 1
ATOM 999 C C . LEU A 1 125 ? -4.342 3.218 0.653 1.00 94.81 125 LEU A C 1
ATOM 1001 O O . LEU A 1 125 ? -5.302 3.955 0.433 1.00 94.81 125 LEU A O 1
ATOM 1005 N N . GLY A 1 126 ? -4.485 1.971 1.115 1.00 94.38 126 GLY A N 1
ATOM 1006 C CA . GLY A 1 126 ? -5.785 1.359 1.408 1.00 94.38 126 GLY A CA 1
ATOM 1007 C C . GLY A 1 126 ? -6.573 2.135 2.469 1.00 94.38 126 GLY A C 1
ATOM 1008 O O . GLY A 1 126 ? -7.731 2.494 2.243 1.00 94.38 126 GLY A O 1
ATOM 1009 N N . LEU A 1 127 ? -5.929 2.484 3.589 1.00 94.31 127 LEU A N 1
ATOM 1010 C CA . LEU A 1 127 ? -6.534 3.291 4.656 1.00 94.31 127 LEU A CA 1
ATOM 1011 C C . LEU A 1 127 ? -6.908 4.703 4.181 1.00 94.31 127 LEU A C 1
ATOM 1013 O O . LEU A 1 127 ? -7.987 5.198 4.510 1.00 94.31 127 LEU A O 1
ATOM 1017 N N . LEU A 1 128 ? -6.049 5.352 3.390 1.00 95.06 128 LEU A N 1
ATOM 1018 C CA . LEU A 1 128 ? -6.300 6.685 2.837 1.00 95.06 128 LEU A CA 1
ATOM 1019 C C . LEU A 1 128 ? -7.502 6.674 1.887 1.00 95.06 128 LEU A C 1
ATOM 1021 O O . LEU A 1 128 ? -8.389 7.524 1.995 1.00 95.06 128 LEU A O 1
ATOM 1025 N N . LEU A 1 129 ? -7.551 5.702 0.976 1.00 95.75 129 LEU A N 1
ATOM 1026 C CA . LEU A 1 129 ? -8.657 5.529 0.035 1.00 95.75 129 LEU A CA 1
ATOM 1027 C C . LEU A 1 129 ? -9.965 5.235 0.759 1.00 95.75 129 LEU A C 1
ATOM 1029 O O . LEU A 1 129 ? -11.001 5.803 0.408 1.00 95.75 129 LEU A O 1
ATOM 1033 N N . PHE A 1 130 ? -9.923 4.402 1.795 1.00 95.25 130 PHE A N 1
ATOM 1034 C CA . PHE A 1 130 ? -11.078 4.127 2.636 1.00 95.25 130 PHE A CA 1
ATOM 1035 C C . PHE A 1 130 ? -11.565 5.381 3.354 1.00 95.25 130 PHE A C 1
ATOM 1037 O O . PHE A 1 130 ? -12.747 5.705 3.254 1.00 95.25 130 PHE A O 1
ATOM 1044 N N . ALA A 1 131 ? -10.666 6.142 3.981 1.00 93.88 131 ALA A N 1
ATOM 1045 C CA . ALA A 1 131 ? -11.009 7.392 4.652 1.00 93.88 131 ALA A CA 1
ATOM 1046 C C . ALA A 1 131 ? -11.622 8.431 3.695 1.00 93.88 131 ALA A C 1
ATOM 1048 O O . ALA A 1 131 ? -12.541 9.149 4.085 1.00 93.88 131 ALA A O 1
ATOM 1049 N N . LYS A 1 132 ? -11.138 8.502 2.447 1.00 95.25 132 LYS A N 1
ATOM 1050 C CA . LYS A 1 132 ? -11.586 9.482 1.443 1.00 95.25 132 LYS A CA 1
ATOM 1051 C C . LYS A 1 132 ? -12.850 9.080 0.692 1.00 95.25 132 LYS A C 1
ATOM 1053 O O . LYS A 1 132 ? -13.646 9.950 0.360 1.00 95.25 132 LYS A O 1
ATOM 1058 N N . THR A 1 133 ? -13.013 7.799 0.371 1.00 94.50 133 THR A N 1
ATOM 1059 C CA . THR A 1 133 ? -14.050 7.352 -0.575 1.00 94.50 133 THR A CA 1
ATOM 1060 C C . THR A 1 133 ? -15.087 6.430 0.041 1.00 94.50 133 THR A C 1
ATOM 1062 O O . THR A 1 133 ? -16.223 6.433 -0.422 1.00 94.50 133 THR A O 1
ATOM 1065 N N . ARG A 1 134 ? -14.712 5.612 1.039 1.00 92.44 134 ARG A N 1
ATOM 1066 C CA . ARG A 1 134 ? -15.537 4.518 1.592 1.00 92.44 134 ARG A CA 1
ATOM 1067 C C . ARG A 1 134 ? -16.100 3.553 0.527 1.00 92.44 134 ARG A C 1
ATOM 1069 O O . ARG A 1 134 ? -17.063 2.838 0.786 1.00 92.44 134 ARG A O 1
ATOM 1076 N N . LYS A 1 135 ? -15.508 3.500 -0.675 1.00 94.25 135 LYS A N 1
ATOM 1077 C CA . LYS A 1 135 ? -15.985 2.664 -1.790 1.00 94.25 135 LYS A CA 1
ATOM 1078 C C . LYS A 1 135 ? -15.249 1.327 -1.832 1.00 94.25 135 LYS A C 1
ATOM 1080 O O . LYS A 1 135 ? -14.117 1.258 -2.306 1.00 94.25 135 LYS A O 1
ATOM 1085 N N . ARG A 1 136 ? -15.935 0.250 -1.431 1.00 95.69 136 ARG A N 1
ATOM 1086 C CA . ARG A 1 136 ? -15.398 -1.125 -1.464 1.00 95.69 136 ARG A CA 1
ATOM 1087 C C . ARG A 1 136 ? -14.894 -1.541 -2.847 1.00 95.69 136 ARG A C 1
ATOM 1089 O O . ARG A 1 136 ? -13.791 -2.059 -2.960 1.00 95.69 136 ARG A O 1
ATOM 1096 N N . GLN A 1 137 ? -15.673 -1.259 -3.893 1.00 96.62 137 GLN A N 1
ATOM 1097 C CA . GLN A 1 137 ? -15.342 -1.666 -5.265 1.00 96.62 137 GLN A CA 1
ATOM 1098 C C . GLN A 1 137 ? -14.015 -1.073 -5.758 1.00 96.62 137 GLN A C 1
ATOM 1100 O O . GLN A 1 137 ? -13.222 -1.765 -6.385 1.00 96.62 137 GLN A O 1
ATOM 1105 N N . LEU A 1 138 ? -13.741 0.191 -5.421 1.00 95.94 138 LEU A N 1
ATOM 1106 C CA . LEU A 1 138 ? -12.509 0.876 -5.816 1.00 95.94 138 LEU A CA 1
ATOM 1107 C C . LEU A 1 138 ? -11.276 0.269 -5.135 1.00 95.94 138 LEU A C 1
ATOM 1109 O O . LEU A 1 138 ? -10.260 0.040 -5.783 1.00 95.94 138 LEU A O 1
ATOM 1113 N N . ILE A 1 139 ? -11.374 0.001 -3.832 1.00 95.56 139 ILE A N 1
ATOM 1114 C CA . ILE A 1 139 ? -10.277 -0.586 -3.053 1.00 95.56 139 ILE A CA 1
ATOM 1115 C C . ILE A 1 139 ? -9.989 -2.011 -3.537 1.00 95.56 139 ILE A C 1
ATOM 1117 O O . ILE A 1 139 ? -8.834 -2.361 -3.747 1.00 95.56 139 ILE A O 1
ATOM 1121 N N . ASN A 1 140 ? -11.028 -2.805 -3.803 1.00 95.12 140 ASN A N 1
ATOM 1122 C CA . ASN A 1 140 ? -10.863 -4.159 -4.330 1.00 95.12 140 ASN A CA 1
ATOM 1123 C C . ASN A 1 140 ? -10.217 -4.177 -5.723 1.00 95.12 140 ASN A C 1
ATOM 1125 O O . ASN A 1 140 ? -9.356 -5.017 -5.971 1.00 95.12 140 ASN A O 1
ATOM 1129 N N . ALA A 1 141 ? -10.575 -3.244 -6.610 1.00 96.12 141 ALA A N 1
ATOM 1130 C CA . ALA A 1 141 ? -9.934 -3.128 -7.921 1.00 96.12 141 ALA A CA 1
ATOM 1131 C C . ALA A 1 141 ? -8.433 -2.802 -7.796 1.00 96.12 141 ALA A C 1
ATOM 1133 O O . ALA A 1 141 ? -7.597 -3.414 -8.452 1.00 96.12 141 ALA A O 1
ATOM 1134 N N . LEU A 1 142 ? -8.064 -1.878 -6.906 1.00 94.50 142 LEU A N 1
ATOM 1135 C CA . LEU A 1 142 ? -6.660 -1.523 -6.667 1.00 94.50 142 LEU A CA 1
ATOM 1136 C C . LEU A 1 142 ? -5.872 -2.654 -5.989 1.00 94.50 142 LEU A C 1
ATOM 1138 O O . LEU A 1 142 ? -4.697 -2.850 -6.301 1.00 94.50 142 LEU A O 1
ATOM 1142 N N . PHE A 1 143 ? -6.519 -3.428 -5.117 1.00 94.88 143 PHE A N 1
ATOM 1143 C CA . PHE A 1 143 ? -5.951 -4.640 -4.529 1.00 94.88 143 PHE A CA 1
ATOM 1144 C C . PHE A 1 143 ? -5.658 -5.710 -5.590 1.00 94.88 143 PHE A C 1
ATOM 1146 O O . PHE A 1 143 ? -4.570 -6.279 -5.587 1.00 94.88 143 PHE A O 1
ATOM 1153 N N . GLN A 1 144 ? -6.567 -5.930 -6.548 1.00 95.19 144 GLN A N 1
ATOM 1154 C CA . GLN A 1 144 ? -6.346 -6.865 -7.663 1.00 95.19 144 GLN A CA 1
ATOM 1155 C C . GLN A 1 144 ? -5.123 -6.496 -8.520 1.00 95.19 144 GLN A C 1
ATOM 1157 O O . GLN A 1 144 ? -4.468 -7.379 -9.066 1.00 95.19 144 GLN A O 1
ATOM 1162 N N . HIS A 1 145 ? -4.778 -5.208 -8.597 1.00 93.81 145 HIS A N 1
ATOM 1163 C CA . HIS A 1 145 ? -3.570 -4.721 -9.271 1.00 93.81 145 HIS A CA 1
ATOM 1164 C C . HIS A 1 145 ? -2.331 -4.640 -8.358 1.00 93.81 145 HIS A C 1
ATOM 1166 O O . HIS A 1 145 ? -1.292 -4.137 -8.782 1.00 93.81 145 HIS A O 1
ATOM 1172 N N . GLY A 1 146 ? -2.418 -5.106 -7.107 1.00 89.81 146 GLY A N 1
ATOM 1173 C CA . GLY A 1 146 ? -1.311 -5.093 -6.145 1.00 89.81 146 GLY A CA 1
ATOM 1174 C C . GLY A 1 146 ? -0.934 -3.701 -5.622 1.00 89.81 146 GLY A C 1
ATOM 1175 O O . GLY A 1 146 ? 0.148 -3.525 -5.064 1.00 89.81 146 GLY A O 1
ATOM 1176 N N . LEU A 1 147 ? -1.802 -2.700 -5.802 1.00 91.25 147 LEU A N 1
ATOM 1177 C CA . LEU A 1 147 ? -1.519 -1.304 -5.451 1.00 91.25 147 LEU A CA 1
ATOM 1178 C C . LEU A 1 147 ? -1.848 -0.978 -3.988 1.00 91.25 147 LEU A C 1
ATOM 1180 O O . LEU A 1 147 ? -1.233 -0.089 -3.401 1.00 91.25 147 LEU A O 1
ATOM 1184 N N . CYS A 1 148 ? -2.805 -1.682 -3.384 1.00 93.31 148 CYS A N 1
ATOM 1185 C CA . CYS A 1 148 ? -3.159 -1.542 -1.972 1.00 93.31 148 CYS A CA 1
ATOM 1186 C C . CYS A 1 148 ? -3.521 -2.895 -1.348 1.00 93.31 148 CYS A C 1
ATOM 1188 O O . CYS A 1 148 ? -3.467 -3.917 -2.020 1.00 93.31 148 CYS A O 1
ATOM 1190 N N . ILE A 1 149 ? -3.870 -2.886 -0.062 1.00 93.19 149 ILE A N 1
ATOM 1191 C CA . ILE A 1 149 ? -4.388 -4.049 0.676 1.00 93.19 149 ILE A CA 1
ATOM 1192 C C . ILE A 1 149 ? -5.889 -4.253 0.418 1.00 93.19 149 ILE A C 1
ATOM 1194 O O . ILE A 1 149 ? -6.557 -3.358 -0.116 1.00 93.19 149 ILE A O 1
ATOM 1198 N N . SER A 1 150 ? -6.421 -5.423 0.778 1.00 94.88 150 SER A N 1
ATOM 1199 C CA . SER A 1 150 ? -7.836 -5.745 0.553 1.00 94.88 150 SER A CA 1
ATOM 1200 C C . SER A 1 150 ? -8.760 -4.881 1.418 1.00 94.88 150 SER A C 1
ATOM 1202 O O . SER A 1 150 ? -8.384 -4.419 2.497 1.00 94.88 150 SER A O 1
ATOM 1204 N N . TYR A 1 151 ? -10.001 -4.669 0.969 1.00 95.44 151 TYR A N 1
ATOM 1205 C CA . TYR A 1 151 ? -10.972 -3.889 1.743 1.00 95.44 151 TYR A CA 1
ATOM 1206 C C . TYR A 1 151 ? -11.231 -4.479 3.137 1.00 95.44 151 TYR A C 1
ATOM 1208 O O . TYR A 1 151 ? -11.388 -3.731 4.101 1.00 95.44 151 TYR A O 1
ATOM 1216 N N . ASP A 1 152 ? -11.257 -5.806 3.245 1.00 94.81 152 ASP A N 1
ATOM 1217 C CA . ASP A 1 152 ? -11.568 -6.493 4.498 1.00 94.81 152 ASP A CA 1
ATOM 1218 C C . ASP A 1 152 ? -10.440 -6.283 5.527 1.00 94.81 152 ASP A C 1
ATOM 1220 O O . ASP A 1 152 ? -10.718 -5.951 6.678 1.00 94.81 152 ASP A O 1
ATOM 1224 N N . GLN A 1 153 ? -9.175 -6.309 5.091 1.00 93.00 153 GLN A N 1
ATOM 1225 C CA . GLN A 1 153 ? -8.024 -5.960 5.939 1.00 93.00 153 GLN A CA 1
ATOM 1226 C C . GLN A 1 153 ? -8.039 -4.489 6.370 1.00 93.00 153 GLN A C 1
ATOM 1228 O O . GLN A 1 153 ? -7.754 -4.172 7.524 1.00 93.00 153 GLN A O 1
ATOM 1233 N N . VAL A 1 154 ? -8.407 -3.567 5.471 1.00 94.56 154 VAL A N 1
ATOM 1234 C CA . VAL A 1 154 ? -8.568 -2.147 5.830 1.00 94.56 154 VAL A CA 1
ATOM 1235 C C . VAL A 1 154 ? -9.617 -1.982 6.931 1.00 94.56 154 VAL A C 1
ATOM 1237 O O . VAL A 1 154 ? -9.408 -1.216 7.878 1.00 94.56 154 VAL A O 1
ATOM 1240 N N . LEU A 1 155 ? -10.741 -2.694 6.812 1.00 94.88 155 LEU A N 1
ATOM 1241 C CA . LEU A 1 155 ? -11.822 -2.648 7.787 1.00 94.88 155 LEU A CA 1
ATOM 1242 C C . LEU A 1 155 ? -11.377 -3.215 9.139 1.00 94.88 155 LEU A C 1
ATOM 1244 O O . LEU A 1 155 ? -11.603 -2.569 10.165 1.00 94.88 155 LEU A O 1
ATOM 1248 N N . GLU A 1 156 ? -10.699 -4.359 9.138 1.00 94.38 156 GLU A N 1
ATOM 1249 C CA . GLU A 1 156 ? -10.147 -4.984 10.341 1.00 94.38 156 GLU A CA 1
ATOM 1250 C C . GLU A 1 156 ? -9.184 -4.039 11.072 1.00 94.38 156 GLU A C 1
ATOM 1252 O O . GLU A 1 156 ? -9.398 -3.727 12.245 1.00 94.38 156 GLU A O 1
ATOM 1257 N N . ILE A 1 157 ? -8.196 -3.482 10.362 1.00 92.50 157 ILE A N 1
ATOM 1258 C CA . ILE A 1 157 ? -7.227 -2.529 10.926 1.00 92.50 157 ILE A CA 1
ATOM 1259 C C . ILE A 1 157 ? -7.944 -1.303 11.506 1.00 92.50 157 ILE A C 1
ATOM 1261 O O . ILE A 1 157 ? -7.591 -0.819 12.584 1.00 92.50 157 ILE A O 1
ATOM 1265 N N . SER A 1 158 ? -8.960 -0.785 10.809 1.00 91.88 158 SER A N 1
ATOM 1266 C CA . SER A 1 158 ? -9.721 0.372 11.292 1.00 91.88 158 SER A CA 1
ATOM 1267 C C . SER A 1 158 ? -10.529 0.068 12.557 1.00 91.88 158 SER A C 1
ATOM 1269 O O . SER A 1 158 ? -10.635 0.926 13.434 1.00 91.88 158 SER A O 1
ATOM 1271 N N . THR A 1 159 ? -11.041 -1.158 12.671 1.00 93.94 159 THR A N 1
ATOM 1272 C CA . THR A 1 159 ? -11.821 -1.619 13.824 1.00 93.94 159 THR A CA 1
ATOM 1273 C C . THR A 1 159 ? -10.915 -1.814 15.031 1.00 93.94 159 THR A C 1
ATOM 1275 O O . THR A 1 159 ? -11.167 -1.215 16.073 1.00 93.94 159 THR A O 1
ATOM 1278 N N . GLN A 1 160 ? -9.794 -2.523 14.859 1.00 92.25 160 GLN A N 1
ATOM 1279 C CA . GLN A 1 160 ? -8.783 -2.707 15.906 1.00 92.25 160 GLN A CA 1
ATOM 1280 C C . GLN A 1 160 ? -8.255 -1.362 16.425 1.00 92.25 160 GLN A C 1
ATOM 1282 O O . GLN A 1 160 ? -8.052 -1.182 17.626 1.00 92.25 160 GLN A O 1
ATOM 1287 N N . LEU A 1 161 ? -8.063 -0.380 15.535 1.00 90.44 161 LEU A N 1
ATOM 1288 C CA . LEU A 1 161 ? -7.664 0.967 15.940 1.00 90.44 161 LEU A CA 1
ATOM 1289 C C . LEU A 1 161 ? -8.752 1.657 16.776 1.00 90.44 161 LEU A C 1
ATOM 1291 O O . LEU A 1 161 ? -8.427 2.312 17.766 1.00 90.44 161 LEU A O 1
ATOM 1295 N N . GLY A 1 162 ? -10.023 1.517 16.391 1.00 89.50 162 GLY A N 1
ATOM 1296 C CA . GLY A 1 162 ? -11.161 2.047 17.142 1.00 89.50 162 GLY A CA 1
ATOM 1297 C C . GLY A 1 162 ? -11.281 1.426 18.534 1.00 89.50 162 GLY A C 1
ATOM 1298 O O . GLY A 1 162 ? -11.375 2.152 19.522 1.00 89.50 162 GLY A O 1
ATOM 1299 N N . GLU A 1 163 ? -11.193 0.102 18.627 1.00 90.94 163 GLU A N 1
ATOM 1300 C CA . GLU A 1 163 ? -11.223 -0.640 19.893 1.00 90.94 163 GLU A CA 1
ATOM 1301 C C . GLU A 1 163 ? -10.067 -0.239 20.813 1.00 90.94 163 GLU A C 1
ATOM 1303 O O . GLU A 1 163 ? -10.294 0.098 21.975 1.00 90.94 163 GLU A O 1
ATOM 1308 N N . ALA A 1 164 ? -8.844 -0.157 20.282 1.00 88.06 164 ALA A N 1
ATOM 1309 C CA . ALA A 1 164 ? -7.675 0.276 21.046 1.00 88.06 164 ALA A CA 1
ATOM 1310 C C . ALA A 1 164 ? -7.804 1.721 21.558 1.00 88.06 164 ALA A C 1
ATOM 1312 O O . ALA A 1 164 ? -7.276 2.069 22.619 1.00 88.06 164 ALA A O 1
ATOM 1313 N N . VAL A 1 165 ? -8.490 2.592 20.809 1.00 87.12 165 VAL A N 1
ATOM 1314 C CA . VAL A 1 165 ? -8.821 3.940 21.280 1.00 87.12 165 VAL A CA 1
ATOM 1315 C C . VAL A 1 165 ? -9.828 3.855 22.423 1.00 87.12 165 VAL A C 1
ATOM 1317 O O . VAL A 1 165 ? -9.566 4.425 23.477 1.00 87.12 165 VAL A O 1
ATOM 1320 N N . VAL A 1 166 ? -10.925 3.114 22.274 1.00 86.69 166 VAL A N 1
ATOM 1321 C CA . VAL A 1 166 ? -11.939 2.968 23.333 1.00 86.69 166 VAL A CA 1
ATOM 1322 C C . VAL A 1 166 ? -11.332 2.408 24.621 1.00 86.69 166 VAL A C 1
ATOM 1324 O O . VAL A 1 166 ? -11.495 3.013 25.682 1.00 86.69 166 VAL A O 1
ATOM 1327 N N . GLU A 1 167 ? -10.573 1.315 24.533 1.00 88.62 167 GLU A N 1
ATOM 1328 C CA . GLU A 1 167 ? -9.896 0.691 25.676 1.00 88.62 167 GLU A CA 1
ATOM 1329 C C . GLU A 1 167 ? -8.987 1.694 26.395 1.00 88.62 167 GLU A C 1
ATOM 1331 O O . GLU A 1 167 ? -8.993 1.821 27.622 1.00 88.62 167 GLU A O 1
ATOM 1336 N N . ARG A 1 168 ? -8.238 2.482 25.624 1.00 85.25 168 ARG A N 1
ATOM 1337 C CA . ARG A 1 168 ? -7.354 3.500 26.176 1.00 85.25 168 ARG A CA 1
ATOM 1338 C C . ARG A 1 168 ? -8.112 4.602 26.916 1.00 85.25 168 ARG A C 1
ATOM 1340 O O . ARG A 1 168 ? -7.649 5.033 27.967 1.00 85.25 168 ARG A O 1
ATOM 1347 N N . TYR A 1 169 ? -9.250 5.046 26.395 1.00 84.56 169 TYR A N 1
ATOM 1348 C CA . TYR A 1 169 ? -10.078 6.063 27.047 1.00 84.56 169 TYR A CA 1
ATOM 1349 C C . TYR A 1 169 ? -10.698 5.544 28.349 1.00 84.56 169 TYR A C 1
ATOM 1351 O O . TYR A 1 169 ? -10.691 6.261 29.352 1.00 84.56 169 TYR A O 1
ATOM 1359 N N . LEU A 1 170 ? -11.144 4.282 28.365 1.00 85.75 170 LEU A N 1
ATOM 1360 C CA . LEU A 1 170 ? -11.616 3.611 29.579 1.00 85.75 170 LEU A CA 1
ATOM 1361 C C . LEU A 1 170 ? -10.513 3.540 30.643 1.00 85.75 170 LEU A C 1
ATOM 1363 O O . LEU A 1 170 ? -10.740 3.938 31.785 1.00 85.75 170 LEU A O 1
ATOM 1367 N N . ASN A 1 171 ? -9.305 3.124 30.254 1.00 86.50 171 ASN A N 1
ATOM 13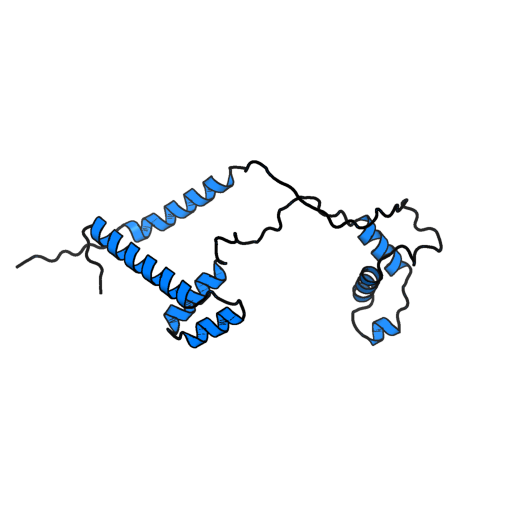68 C CA . ASN A 1 171 ? -8.145 3.053 31.148 1.00 86.50 171 ASN A CA 1
ATOM 1369 C C . ASN A 1 171 ? -7.726 4.429 31.694 1.00 86.50 171 ASN A C 1
ATOM 1371 O O . ASN A 1 171 ? -7.266 4.542 32.827 1.00 86.50 171 ASN A O 1
ATOM 1375 N N . GLU A 1 172 ? -7.874 5.482 30.891 1.00 85.56 172 GLU A N 1
ATOM 1376 C CA . GLU A 1 172 ? -7.521 6.858 31.256 1.00 85.56 172 GLU A CA 1
ATOM 1377 C C . GLU A 1 172 ? -8.673 7.587 31.996 1.00 85.56 172 GLU A C 1
ATOM 1379 O O . GLU A 1 172 ? -8.495 8.726 32.435 1.00 85.56 172 GLU A O 1
ATOM 1384 N N . GLY A 1 173 ? -9.843 6.953 32.166 1.00 81.88 173 GLY A N 1
ATOM 1385 C CA . GLY A 1 173 ? -11.013 7.534 32.840 1.00 81.88 173 GLY A CA 1
ATOM 1386 C C . GLY A 1 173 ? -11.615 8.744 32.113 1.00 81.88 173 GLY A C 1
ATOM 1387 O O . GLY A 1 173 ? -12.271 9.585 32.733 1.00 81.88 173 GLY A O 1
ATOM 1388 N N . VAL A 1 174 ? -11.364 8.867 30.807 1.00 79.44 174 VAL A N 1
ATOM 1389 C CA . VAL A 1 174 ? -11.796 9.989 29.961 1.00 79.44 174 VAL A CA 1
ATOM 1390 C C . VAL A 1 174 ? -12.808 9.515 28.920 1.00 79.44 174 VAL A C 1
ATOM 1392 O O . VAL A 1 174 ? -12.778 8.377 28.469 1.00 79.44 174 VAL A O 1
ATOM 1395 N N . ILE A 1 175 ? -13.730 10.392 28.523 1.00 71.44 175 ILE A N 1
ATOM 1396 C CA . ILE A 1 175 ? -14.789 10.058 27.560 1.00 71.44 175 ILE A CA 1
ATOM 1397 C C . ILE A 1 175 ? -14.280 10.308 26.137 1.00 71.44 175 ILE A C 1
ATOM 1399 O O . ILE A 1 175 ? -13.698 11.362 25.866 1.00 71.44 175 ILE A O 1
ATOM 1403 N N . CYS A 1 176 ? -14.501 9.347 25.233 1.00 62.44 176 CYS A N 1
ATOM 1404 C CA . CYS A 1 176 ? -14.204 9.518 23.813 1.00 62.44 176 CYS A CA 1
ATOM 1405 C C . CYS A 1 176 ? -15.137 10.589 23.221 1.00 62.44 176 CYS A C 1
ATOM 1407 O O . CYS A 1 176 ? -16.353 10.470 23.389 1.00 62.44 176 CYS A O 1
ATOM 1409 N N . PRO A 1 177 ? -14.611 11.647 22.578 1.00 63.84 177 PRO A N 1
ATOM 1410 C CA . PRO A 1 177 ? -15.456 12.623 21.897 1.00 63.84 177 PRO A CA 1
ATOM 1411 C C . PRO A 1 177 ? -16.239 11.964 20.740 1.00 63.84 177 PRO A C 1
ATOM 1413 O O . PRO A 1 177 ? -15.742 10.980 20.183 1.00 63.84 177 PRO A O 1
ATOM 1416 N N . PRO A 1 178 ? -17.445 12.476 20.413 1.00 57.34 178 PRO A N 1
ATOM 1417 C CA . PRO A 1 178 ? -18.260 12.002 19.292 1.00 57.34 178 PRO A CA 1
ATOM 1418 C C . PRO A 1 178 ? -17.667 12.365 17.925 1.00 57.34 178 PRO A C 1
ATOM 1420 O O . PRO A 1 178 ? -16.944 13.387 17.838 1.00 57.34 178 PRO A O 1
#

Foldseek 3Di:
DDDDDFDDDPCVPVVVVVVVVVVVVVVPDDDDDDDDDDDDDDDDDDDPPDLDDDPLPVRAPPVLLVVLQCVVQNDDPVSVVPDDRDSVSSVVRVVCVVPPPPPPPPPPPCPVADPVDDDPQQLVVLLVCCVVPVDQVVNCVCVVVVRHPHNVVSVVVVVVVVVVVVVVCVVVVGDDDD

=== Feature glossary ===
Key to the feature types in this record:

— What the protein is —

Primary structure: the covalent order of the twenty standard amino acids along the backbone. Two proteins with the same sequence will (almost always) fold to the same structure; two with 30% identity often share a fold but not the details.

Database cross-references. InterPro integrates a dozen domain/family signature databases into unified entries with residue-range hits. GO terms attach function/process/location labels with evidence codes. CATH codes position the fold in a four-level structural taxonomy. Organism is the NCBI-taxonomy species name.

— Where its atoms are —

The mmCIF block holds the 3D Cartesian coordinates of each backbone atom (N, Cα, C, O) in ångströms. mmCIF is the PDB's canonical archive format — a tagged-loop text representation of the atomic model.

Six rendered views show the 3D structure from the faces of a cube — i.e. along ±x, ±y, ±z. Rendering representation is drawn randomly per protein from cartoon (secondary-structure ribbons), sticks (backbone bonds), or molecular surface; coloring is either N→C rainbow (blue at the N-terminus through red at the C-terminus) or one color per chain.

— Local backbone conformation —

DSSP 8-state secondary structure assigns each residue one of H (α-helix), G (3₁₀-helix), I (π-helix), E (extended β-strand), B (isolated β-bridge), T (hydrogen-bonded turn), S (bend), or '-' (coil). The assignment is computed from backbone hydrogen-bond geometry via the Kabsch–Sander algorithm.

P-SEA three-state annotation labels each residue as helix, strand, or coil based purely on the geometry of the Cα trace. It serves as a fallback when the full backbone (and thus DSSP) is unavailable.

The φ/ψ torsion pair specifies the backbone conformation at each residue. φ rotates about the N–Cα bond, ψ about the Cα–C bond. Steric clashes forbid most of the (φ, ψ) plane — the allowed regions (α-helix basin, β-sheet basin, left-handed helix) are the Ramachandran-allowed regions.

— Global shape and packing —

The geometric summary reports three shape descriptors. Rg (radius of gyration) measures how spread out the Cα atoms are about their centre of mass; compact globular proteins have small Rg, elongated or unfolded ones large. Cα contacts (<8 Å, |i−j|>4) count long-range residue pairs in spatial proximity — high for tightly packed folds, near zero for rods or random coil. The bounding-box extents give the protein's footprint along x, y, z in Å.

Accessible surface area quantifies burial. A residue with SASA near zero is packed into the hydrophobic core; one with SASA >100 Å² sits on the surface. Computed here via the Shrake–Rupley numerical algorithm with a 1.4 Å probe.

Plot images: a contact map (which residues are close in 3D, as an N×N binary image), a Ramachandran scatter (backbone torsion angles, revealing secondary-structure composition at a glance), and — for AlphaFold structures — a PAE heatmap (pairwise prediction confidence).

— Structural neighborhood —

The Foldseek 3Di string encodes local tertiary geometry as a 20-letter alphabet — one character per residue — derived from the relative positions of nearby Cα atoms. Unlike the amino-acid sequence, 3Di is a direct function of the 3D structure, so two proteins with the same fold have similar 3Di strings even at low sequence identity.

Nearest PDB neighbors are the top structural matches found by Foldseek when searching this structure against the entire Protein Data Bank. Each hit reports a TM-score (0 to 1; >0.5 almost always implies the same fold) and an E-value. These are *structural* homologs — they may share no detectable sequence similarity.

— Confidence and disorder —

For AlphaFold models, the B-factor field carries pLDDT — the model's own estimate of local accuracy on a 0–100 scale. Regions with pLDDT<50 should be treated as essentially unmodeled; they often correspond to intrinsically disordered segments.

B-factor (Debye–Waller factor) reflects atomic displacement in the crystal lattice. It is an experimental observable (units Å²), not a prediction; low values mean the atom is pinned down, high values mean it moves or is heterogeneous across the crystal.

Predicted aligned error is AlphaFold's pairwise confidence. Unlike pLDDT (per-residue), PAE is per-residue-pair and captures whether two parts of the structure are correctly placed relative to each other. Units are ångströms of expected positional error.